Protein AF-A0A2T6IEB0-F1 (afdb_monomer)

Secondary structure (DSSP, 8-state):
-HHHHHHHHHHHHHEE---HHHHHHHHHHHT--HHHHHHHHHHHHT-TT-TT--TTS-----EETTSS-HHHHHHHHHHHHT-SSGGG----HHHHHHHHHHHT---TTTS--SS---------------------------GGG-------------S---PPEEEEEETT-EEHHHHHHHHHHHHHHT-EEEEEESSEE-HHHHHHHHHH------

Foldseek 3Di:
DLVLLVVLLVCLLFKPLDDPVVNVVSCVVSVDDPLSVVLVVLVVLVCPSPPPDPVVPDDSDTDTPCRVVPPVVVVLVVQLVPDPDVVPSDADVLLVQLLCVLVVNHDCVVPPDPDDPPPDDDPDDDDDDDDDDDDDPDPDPDPPPLPDPPDPDDDDDDPDDPAAEAEAEDEPEDEPSSVVSQVVSCVVVVHHYHYYYPYYDDSVVVSVCSSPDPDDDD

pLDDT: mean 76.36, std 21.22, range [31.48, 96.88]

InterPro domains:
  IPR001619 Sec1-like protein [PF00995] (2-207)
  IPR001619 Sec1-like protein [PTHR11679] (2-208)
  IPR027482 Sec1-like, domain 2 [G3DSA:3.40.50.1910] (91-214)
  IPR036045 Sec1-like superfamily [SSF56815] (2-212)

Structure (mmCIF, N/CA/C/O backbone):
data_AF-A0A2T6IEB0-F1
#
_entry.id   AF-A0A2T6IEB0-F1
#
loop_
_atom_site.group_PDB
_atom_site.id
_atom_site.type_symbol
_atom_site.label_atom_id
_atom_site.label_alt_id
_atom_site.label_comp_id
_atom_site.label_asym_id
_atom_site.label_entity_id
_atom_site.label_seq_id
_atom_site.pdbx_PDB_ins_code
_atom_site.Cartn_x
_atom_site.Cartn_y
_atom_site.Cartn_z
_atom_site.occupancy
_atom_site.B_iso_or_equiv
_atom_site.auth_seq_id
_atom_site.auth_comp_id
_atom_site.auth_asym_id
_atom_site.auth_atom_id
_atom_site.pdbx_PDB_model_num
ATOM 1 N N . VAL A 1 1 ? -16.473 -7.534 12.211 1.00 69.62 1 VAL A N 1
ATOM 2 C CA . VAL A 1 1 ? -15.560 -6.810 13.134 1.00 69.62 1 VAL A CA 1
ATOM 3 C C . VAL A 1 1 ? -14.274 -6.419 12.420 1.00 69.62 1 VAL A C 1
ATOM 5 O O . VAL A 1 1 ? -13.942 -5.241 12.413 1.00 69.62 1 VAL A O 1
ATOM 8 N N . ASP A 1 2 ? -13.613 -7.355 11.737 1.00 85.88 2 ASP A N 1
ATOM 9 C CA . ASP A 1 2 ? -12.320 -7.092 11.087 1.00 85.88 2 ASP A CA 1
ATOM 10 C C . ASP A 1 2 ? -12.364 -6.032 9.969 1.00 85.88 2 ASP A C 1
ATOM 12 O O . ASP A 1 2 ? -11.418 -5.261 9.833 1.00 85.88 2 ASP A O 1
ATOM 16 N N . ASP A 1 3 ? -13.468 -5.891 9.227 1.00 90.94 3 ASP A N 1
ATOM 17 C CA . ASP A 1 3 ? -13.587 -4.818 8.223 1.00 90.94 3 ASP A CA 1
ATOM 18 C C . ASP A 1 3 ? -13.686 -3.422 8.851 1.00 90.94 3 ASP A C 1
ATOM 20 O O . ASP A 1 3 ? -13.069 -2.477 8.358 1.00 90.94 3 ASP A O 1
ATOM 24 N N . LYS A 1 4 ? -14.391 -3.297 9.986 1.00 92.81 4 LYS A N 1
ATOM 25 C CA . LYS A 1 4 ? -14.453 -2.045 10.758 1.00 92.81 4 LYS A CA 1
ATOM 26 C C . LYS A 1 4 ? -13.068 -1.666 11.285 1.00 92.81 4 LYS A C 1
ATOM 28 O O . LYS A 1 4 ? -12.663 -0.512 11.177 1.00 92.81 4 LYS A O 1
ATOM 33 N N . LEU A 1 5 ? -12.323 -2.653 11.793 1.00 92.31 5 LEU A N 1
ATOM 34 C CA . LEU A 1 5 ? -10.937 -2.483 12.229 1.00 92.31 5 LEU A CA 1
ATOM 35 C C . LEU A 1 5 ? -10.052 -1.987 11.078 1.00 92.31 5 LEU A C 1
ATOM 37 O O . LEU A 1 5 ? -9.334 -1.004 11.231 1.00 92.31 5 LEU A O 1
ATOM 41 N N . ARG A 1 6 ? -10.135 -2.616 9.901 1.00 93.38 6 ARG A N 1
ATOM 42 C CA . ARG A 1 6 ? -9.372 -2.200 8.713 1.00 93.38 6 ARG A CA 1
ATOM 43 C C . ARG A 1 6 ? -9.700 -0.774 8.279 1.00 93.38 6 ARG A C 1
ATOM 45 O O . ARG A 1 6 ? -8.788 -0.031 7.922 1.00 93.38 6 ARG A O 1
ATOM 52 N N . LEU A 1 7 ? -10.975 -0.391 8.323 1.00 93.44 7 LEU A N 1
ATOM 53 C CA . LEU A 1 7 ? -11.407 0.962 7.983 1.00 93.44 7 LEU A CA 1
ATOM 54 C C . LEU A 1 7 ? -10.842 1.998 8.965 1.00 93.44 7 LEU A C 1
ATOM 56 O O . LEU A 1 7 ? -10.333 3.030 8.532 1.00 93.44 7 LEU A O 1
ATOM 60 N N . LEU A 1 8 ? -10.863 1.699 10.267 1.00 92.62 8 LEU A N 1
ATOM 61 C CA . LEU A 1 8 ? -10.261 2.553 11.293 1.00 92.62 8 LEU A CA 1
ATOM 62 C C . LEU A 1 8 ? -8.744 2.674 11.132 1.00 92.62 8 LEU A C 1
ATOM 64 O O . LEU A 1 8 ? -8.219 3.783 11.179 1.00 92.62 8 LEU A O 1
ATOM 68 N N . LEU A 1 9 ? -8.041 1.568 10.877 1.00 91.62 9 LEU A N 1
ATOM 69 C CA . LEU A 1 9 ? -6.598 1.592 10.615 1.00 91.62 9 LEU A CA 1
ATOM 70 C C . LEU A 1 9 ? -6.266 2.465 9.400 1.00 91.62 9 LEU A C 1
ATOM 72 O O . LEU A 1 9 ? -5.335 3.271 9.450 1.00 91.62 9 LEU A O 1
ATOM 76 N N . LEU A 1 10 ? -7.052 2.359 8.326 1.00 91.81 10 LEU A N 1
ATOM 77 C CA . LEU A 1 10 ? -6.890 3.202 7.146 1.00 91.81 10 LEU A CA 1
ATOM 78 C C . LEU A 1 10 ? -7.126 4.681 7.477 1.00 91.81 10 LEU A C 1
ATOM 80 O O . LEU A 1 10 ? -6.333 5.527 7.069 1.00 91.81 10 LEU A O 1
ATOM 84 N N . TYR A 1 11 ? -8.161 4.992 8.258 1.00 91.38 11 TYR A N 1
ATOM 85 C CA . TYR A 1 11 ? -8.444 6.353 8.707 1.00 91.38 11 TYR A CA 1
ATOM 86 C C . TYR A 1 11 ? -7.295 6.932 9.546 1.00 91.38 11 TYR A C 1
ATOM 88 O O . TYR A 1 11 ? -6.775 7.996 9.213 1.00 91.38 11 TYR A O 1
ATOM 96 N N . PHE A 1 12 ? -6.830 6.209 10.568 1.00 88.50 12 PHE A N 1
ATOM 97 C CA . PHE A 1 12 ? -5.729 6.647 11.432 1.00 88.50 12 PHE A CA 1
ATOM 98 C C . PHE A 1 12 ? -4.388 6.770 10.702 1.00 88.50 12 PHE A C 1
ATOM 100 O O . PHE A 1 12 ? -3.560 7.590 11.081 1.00 88.50 12 PHE A O 1
ATOM 107 N N . THR A 1 13 ? -4.178 6.000 9.632 1.00 87.69 13 THR A N 1
ATOM 108 C CA . THR A 1 13 ? -2.963 6.108 8.810 1.00 87.69 13 THR A CA 1
ATOM 109 C C . THR A 1 13 ? -2.973 7.353 7.918 1.00 87.69 13 THR A C 1
ATOM 111 O O . THR A 1 13 ? -1.917 7.897 7.596 1.00 87.69 13 THR A O 1
ATOM 114 N N . GLN A 1 14 ? -4.152 7.802 7.475 1.00 85.81 14 GLN A N 1
ATOM 115 C CA . GLN A 1 14 ? -4.267 8.922 6.534 1.00 85.81 14 GLN A CA 1
ATOM 116 C C . GLN A 1 14 ? -4.596 10.259 7.196 1.00 85.81 14 GLN A C 1
ATOM 118 O O . GLN A 1 14 ? -4.310 11.298 6.601 1.00 85.81 14 GLN A O 1
ATOM 123 N N . MET A 1 15 ? -5.183 10.259 8.391 1.00 85.75 15 MET A N 1
ATOM 124 C CA . MET A 1 15 ? -5.588 11.473 9.095 1.00 85.75 15 MET A CA 1
ATOM 125 C C . MET A 1 15 ? -4.635 11.783 10.247 1.00 85.75 15 MET A C 1
ATOM 127 O O . MET A 1 15 ? -4.436 10.977 11.152 1.00 85.75 15 MET A O 1
ATOM 131 N N . THR A 1 16 ? -4.076 12.988 10.229 1.00 81.06 16 THR A N 1
ATOM 132 C CA . THR A 1 16 ? -3.183 13.526 11.262 1.00 81.06 16 THR A CA 1
ATOM 133 C C . THR A 1 16 ? -3.926 14.528 12.147 1.00 81.06 16 THR A C 1
ATOM 135 O O . THR A 1 16 ? -4.903 15.136 11.708 1.00 81.06 16 THR A O 1
ATOM 138 N N . GLY A 1 17 ? -3.461 14.722 13.386 1.00 75.88 17 GLY A N 1
ATOM 139 C CA . GLY A 1 17 ? -4.042 15.711 14.308 1.00 75.88 17 GLY A CA 1
ATOM 140 C C . GLY A 1 17 ? -5.305 15.249 15.046 1.00 75.88 17 GLY A C 1
ATOM 141 O O . GLY A 1 17 ? -6.018 16.072 15.608 1.00 75.88 17 GLY A O 1
ATOM 142 N N . LEU A 1 18 ? -5.596 13.943 15.057 1.00 81.56 18 LEU A N 1
ATOM 143 C CA . LEU A 1 18 ? -6.683 13.368 15.858 1.00 81.56 18 LEU A CA 1
ATOM 144 C C . LEU A 1 18 ? -6.338 13.397 17.345 1.00 81.56 18 LEU A C 1
ATOM 146 O O . LEU A 1 18 ? -5.349 12.771 17.751 1.00 81.56 18 LEU A O 1
ATOM 150 N N . SER A 1 19 ? -7.192 14.056 18.129 1.00 84.06 19 SER A N 1
ATOM 151 C CA . SER A 1 19 ? -7.122 14.065 19.588 1.00 84.06 19 SER A CA 1
ATOM 152 C C . SER A 1 19 ? -7.304 12.645 20.154 1.00 84.06 19 SER A C 1
ATOM 154 O O . SER A 1 19 ? -7.980 11.814 19.536 1.00 84.06 19 SER A O 1
ATOM 156 N N . PRO A 1 20 ? -6.711 12.323 21.317 1.00 83.75 20 PRO A N 1
ATOM 157 C CA . PRO A 1 20 ? -6.879 11.006 21.930 1.00 83.75 20 PRO A CA 1
ATOM 158 C C . PRO A 1 20 ? -8.340 10.720 22.303 1.00 83.75 20 PRO A C 1
ATOM 160 O O . PRO A 1 20 ? -8.791 9.591 22.144 1.00 83.75 20 PRO A O 1
ATOM 163 N N . SER A 1 21 ? -9.107 11.735 22.713 1.00 87.38 21 SER A N 1
ATOM 164 C CA . SER A 1 21 ? -10.526 11.584 23.053 1.00 87.38 21 SER A CA 1
ATOM 165 C C . SER A 1 21 ? -11.383 11.235 21.835 1.00 87.38 21 SER A C 1
ATOM 167 O O . SER A 1 21 ? -12.259 10.378 21.931 1.00 87.38 21 SER A O 1
ATOM 169 N N . ASP A 1 22 ? -11.117 11.838 20.675 1.00 87.38 22 ASP A N 1
ATOM 170 C CA . ASP A 1 22 ? -11.855 11.515 19.450 1.00 87.38 22 ASP A CA 1
ATOM 171 C C . ASP A 1 22 ? -11.490 10.128 18.910 1.00 87.38 22 ASP A C 1
ATOM 173 O O . ASP A 1 22 ? -12.350 9.442 18.359 1.00 87.38 22 ASP A O 1
ATOM 177 N N . ARG A 1 23 ? -10.248 9.666 19.120 1.00 88.12 23 ARG A N 1
ATOM 178 C CA . ARG A 1 23 ? -9.866 8.275 18.816 1.00 88.12 23 ARG A CA 1
ATOM 179 C 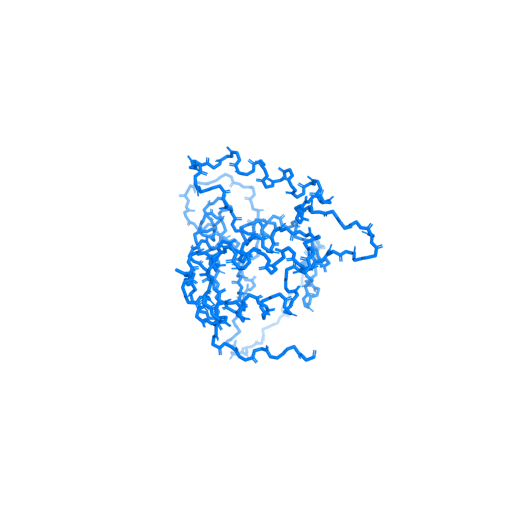C . ARG A 1 23 ? -10.687 7.293 19.646 1.00 88.12 23 ARG A C 1
ATOM 181 O O . ARG A 1 23 ? -11.207 6.338 19.077 1.00 88.12 23 ARG A O 1
ATOM 188 N N . THR A 1 24 ? -10.846 7.544 20.946 1.00 88.62 24 THR A N 1
ATOM 189 C CA . THR A 1 24 ? -11.666 6.700 21.828 1.00 88.62 24 THR A CA 1
ATOM 190 C C . THR A 1 24 ? -13.124 6.677 21.384 1.00 88.62 24 THR A C 1
ATOM 192 O O . THR A 1 24 ? -13.665 5.599 21.164 1.00 88.62 24 THR A O 1
ATOM 195 N N . LYS A 1 25 ? -13.724 7.842 21.101 1.00 91.56 25 LYS A N 1
ATOM 196 C CA . LYS A 1 25 ? -15.104 7.920 20.586 1.00 91.56 25 LYS A CA 1
ATOM 197 C C . LYS A 1 25 ? -15.297 7.147 19.278 1.00 91.56 25 LYS A C 1
ATOM 199 O O . LYS A 1 25 ? -16.332 6.520 19.083 1.00 91.56 25 LYS A O 1
ATOM 204 N N . LEU A 1 26 ? -14.320 7.191 18.367 1.00 91.31 26 LEU A N 1
ATOM 205 C CA . LEU A 1 26 ? -14.373 6.440 17.106 1.00 91.31 26 LEU A CA 1
ATOM 206 C C . LEU A 1 26 ? -14.292 4.923 17.327 1.00 91.31 26 LEU A C 1
ATOM 208 O O . LEU A 1 26 ? -14.968 4.175 16.621 1.00 91.31 26 LEU A O 1
ATOM 212 N N . MET A 1 27 ? -13.486 4.471 18.292 1.00 89.94 27 MET A N 1
ATOM 213 C CA . MET A 1 27 ? -13.404 3.055 18.669 1.00 89.94 27 MET A CA 1
ATOM 214 C C . MET A 1 27 ? -14.717 2.578 19.308 1.00 89.94 27 MET A C 1
ATOM 216 O O . MET A 1 27 ? -15.280 1.579 18.853 1.00 89.94 27 MET A O 1
ATOM 220 N N . GLU A 1 28 ? -15.269 3.358 20.242 1.00 90.25 28 GLU A N 1
ATOM 221 C CA . GLU A 1 28 ? -16.565 3.095 20.883 1.00 90.25 28 GLU A CA 1
ATOM 222 C C . GLU A 1 28 ? -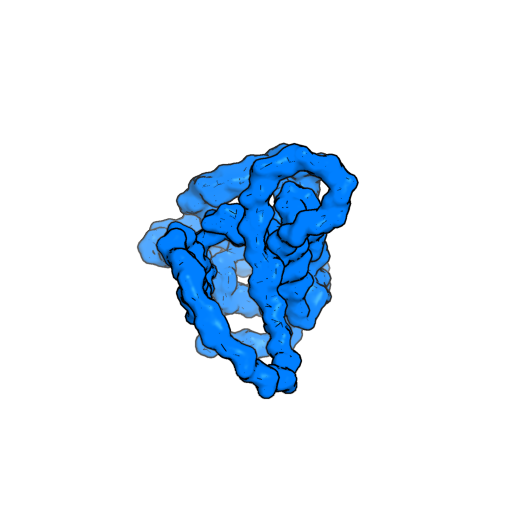17.707 3.043 19.855 1.00 90.25 28 GLU A C 1
ATOM 224 O O . GLU A 1 28 ? -18.490 2.092 19.828 1.00 90.25 28 GLU A O 1
ATOM 229 N N . ALA A 1 29 ? -17.768 4.018 18.939 1.00 92.25 29 ALA A N 1
ATOM 230 C CA . ALA A 1 29 ? -18.779 4.072 17.882 1.00 92.25 29 ALA A CA 1
ATOM 231 C C . ALA A 1 29 ? -18.684 2.887 16.907 1.00 92.25 29 ALA A C 1
ATOM 233 O O . ALA A 1 29 ? -19.697 2.421 16.379 1.00 92.25 29 ALA A O 1
ATOM 234 N N . ALA A 1 30 ? -17.476 2.374 16.661 1.00 91.88 30 ALA A N 1
A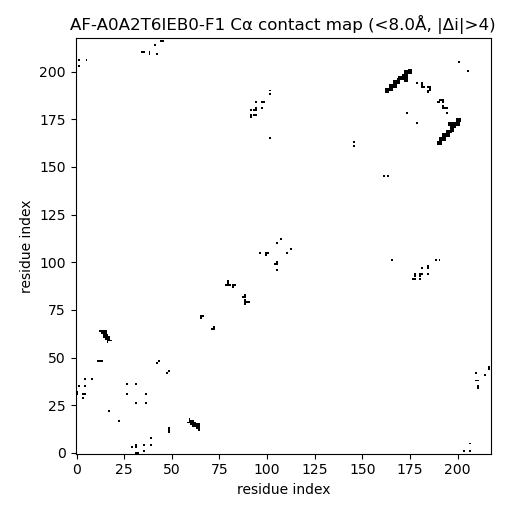TOM 235 C CA . ALA A 1 30 ? -17.275 1.210 15.809 1.00 91.88 30 ALA A CA 1
ATOM 236 C C . ALA A 1 30 ? -17.717 -0.106 16.473 1.00 91.88 30 ALA A C 1
ATOM 238 O O . ALA A 1 30 ? -17.944 -1.086 15.748 1.00 91.88 30 ALA A O 1
ATOM 239 N N . GLN A 1 31 ? -17.893 -0.130 17.802 1.00 91.06 31 GLN A N 1
ATOM 240 C CA . GLN A 1 31 ? -18.223 -1.324 18.589 1.00 91.06 31 GLN A CA 1
ATOM 241 C C . GLN A 1 31 ? -17.237 -2.464 18.297 1.00 91.06 31 GLN A C 1
ATOM 243 O O . GLN A 1 31 ? -17.610 -3.541 17.814 1.00 91.06 31 GLN A O 1
ATOM 248 N N . LEU A 1 32 ? -15.946 -2.183 18.475 1.00 87.69 32 LEU A N 1
ATOM 249 C CA . LEU A 1 32 ? -14.890 -3.173 18.295 1.00 87.69 32 LEU A CA 1
ATOM 250 C C . LEU A 1 32 ? -14.836 -4.147 19.482 1.00 87.69 32 LEU A C 1
ATOM 252 O O . LEU A 1 32 ? -15.305 -3.857 20.576 1.00 87.69 32 LEU A O 1
ATOM 256 N N . SER A 1 33 ? -14.260 -5.332 19.262 1.00 89.31 33 SER A N 1
ATOM 257 C CA . SER A 1 33 ? -13.898 -6.215 20.375 1.00 89.31 33 SER A CA 1
ATOM 258 C C . SER A 1 33 ? -12.691 -5.650 21.125 1.00 89.31 33 SER A C 1
ATOM 260 O O . SER A 1 33 ? -11.839 -5.019 20.497 1.00 89.31 33 SER A O 1
ATOM 262 N N . LEU A 1 34 ? -12.554 -5.979 22.414 1.00 87.81 34 LEU A N 1
ATOM 263 C CA . LEU A 1 34 ? -11.399 -5.591 23.242 1.00 87.81 34 LEU A CA 1
ATOM 264 C C . LEU A 1 34 ? -10.063 -5.903 22.546 1.00 87.81 34 LEU A C 1
ATOM 266 O O . LEU A 1 34 ? -9.226 -5.028 22.363 1.00 87.81 34 LEU A O 1
ATOM 270 N N . THR A 1 35 ? -9.927 -7.113 21.995 1.00 89.50 35 THR A N 1
ATOM 271 C CA . THR A 1 35 ? -8.735 -7.529 21.233 1.00 89.50 35 THR A CA 1
ATOM 272 C C . THR A 1 35 ? -8.443 -6.641 20.016 1.00 89.50 35 THR A C 1
ATOM 274 O O . THR A 1 35 ? -7.297 -6.474 19.603 1.00 89.50 35 THR A O 1
ATOM 277 N N . SER A 1 36 ? -9.485 -6.122 19.360 1.00 89.50 36 SER A N 1
ATOM 278 C CA . SER A 1 36 ? -9.343 -5.272 18.175 1.00 89.50 36 SER A CA 1
ATOM 279 C C . SER A 1 36 ? -8.982 -3.840 18.569 1.00 89.50 36 SER A C 1
ATOM 281 O O . SER A 1 36 ? -8.193 -3.216 17.866 1.00 89.50 36 SER A O 1
ATOM 283 N N . GLU A 1 37 ? -9.503 -3.338 19.689 1.00 88.94 37 GLU A N 1
ATOM 284 C CA . GLU A 1 37 ? -9.106 -2.045 20.260 1.00 88.94 37 GLU A CA 1
ATOM 285 C C . GLU A 1 37 ? -7.644 -2.056 20.711 1.00 88.94 37 GLU A C 1
ATOM 287 O O . GLU A 1 37 ? -6.885 -1.169 20.323 1.00 88.94 37 GLU A O 1
ATOM 292 N N . GLU A 1 38 ? -7.211 -3.102 21.419 1.00 88.88 38 GLU A N 1
ATOM 293 C CA . GLU A 1 38 ? -5.801 -3.316 21.777 1.00 88.88 38 GLU A CA 1
ATOM 294 C C . GLU A 1 38 ? -4.906 -3.318 20.530 1.00 88.88 38 GLU A C 1
ATOM 296 O O . GLU A 1 38 ? -3.850 -2.688 20.501 1.00 88.88 38 GLU A O 1
ATOM 301 N N . THR A 1 39 ? -5.363 -3.963 19.451 1.00 89.69 39 THR A N 1
ATOM 302 C CA . THR A 1 39 ? -4.641 -3.980 18.169 1.00 89.69 39 THR A CA 1
ATOM 303 C C . THR A 1 39 ? -4.504 -2.577 17.572 1.00 89.69 39 THR A C 1
ATOM 305 O O . THR A 1 39 ? -3.438 -2.234 17.058 1.00 89.69 39 THR A O 1
ATOM 308 N N . VAL A 1 40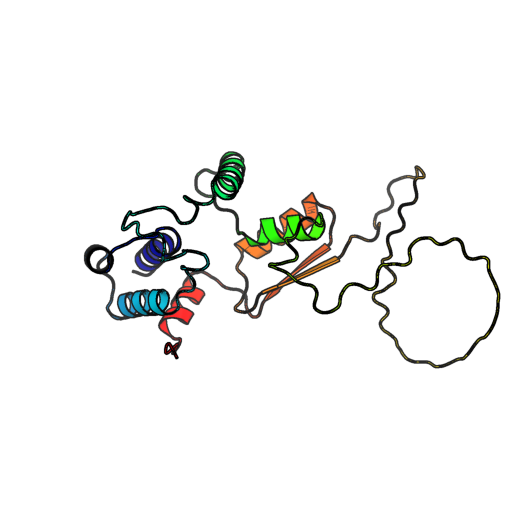 ? -5.554 -1.749 17.637 1.00 89.38 40 VAL A N 1
ATOM 309 C CA . VAL A 1 40 ? -5.510 -0.349 17.179 1.00 89.38 40 VAL A CA 1
ATOM 310 C C . VAL A 1 40 ? -4.540 0.463 18.029 1.00 89.38 40 VAL A C 1
ATOM 312 O O . VAL A 1 40 ? -3.686 1.153 17.477 1.00 89.38 40 VAL A O 1
ATOM 315 N N . GLN A 1 41 ? -4.645 0.379 19.356 1.00 87.88 41 GLN A N 1
ATOM 316 C CA . GLN A 1 41 ? -3.777 1.117 20.277 1.00 87.88 41 GLN A CA 1
ATOM 317 C C . GLN A 1 41 ? -2.307 0.759 20.056 1.00 87.88 41 GLN A C 1
ATOM 319 O O . GLN A 1 41 ? -1.460 1.645 19.941 1.00 87.88 41 GLN A O 1
ATOM 324 N N . LYS A 1 42 ? -2.021 -0.531 19.882 1.00 86.88 42 LYS A N 1
ATOM 325 C CA . LYS A 1 42 ? -0.690 -1.030 19.551 1.00 86.88 42 LYS A CA 1
ATOM 326 C C . LYS A 1 42 ? -0.202 -0.559 18.179 1.00 86.88 42 LYS A C 1
ATOM 328 O O . LYS A 1 42 ? 0.947 -0.166 18.025 1.00 86.88 42 LYS A O 1
ATOM 333 N N . PHE A 1 43 ? -1.059 -0.556 17.161 1.00 87.69 43 PHE A N 1
ATOM 334 C CA . PHE A 1 43 ? -0.696 0.008 15.858 1.00 87.69 43 PHE A CA 1
ATOM 335 C C . PHE A 1 43 ? -0.337 1.500 15.963 1.00 87.69 43 PHE A C 1
ATOM 337 O O . PHE A 1 43 ? 0.615 1.963 15.333 1.00 87.69 43 PHE A O 1
ATOM 344 N N . LEU A 1 44 ? -1.069 2.252 16.788 1.00 85.56 44 LEU A N 1
ATOM 345 C CA . LEU A 1 44 ? -0.785 3.661 17.043 1.00 85.56 44 LEU A CA 1
ATOM 346 C C . LEU A 1 44 ? 0.524 3.858 17.827 1.00 85.56 44 LEU A C 1
ATOM 348 O O . LEU A 1 44 ? 1.250 4.808 17.534 1.00 85.56 44 LEU A O 1
ATOM 352 N N . SER A 1 45 ? 0.861 2.972 18.770 1.00 84.44 45 SER A N 1
ATOM 353 C CA . SER A 1 45 ? 2.104 3.067 19.550 1.00 84.44 45 SER A CA 1
ATOM 354 C C . SER A 1 45 ? 3.359 2.807 18.719 1.00 84.44 45 SER A C 1
ATOM 356 O O . SER A 1 45 ? 4.406 3.362 19.025 1.00 84.44 45 SER A O 1
ATOM 358 N N . LEU A 1 46 ? 3.259 2.021 17.641 1.00 82.81 46 LEU A N 1
ATOM 359 C CA . LEU A 1 46 ? 4.375 1.785 16.718 1.00 82.81 46 LEU A CA 1
ATOM 360 C C . LEU A 1 46 ? 4.786 3.037 15.929 1.00 82.81 46 LEU A C 1
ATOM 362 O O . LEU A 1 46 ? 5.831 3.022 15.290 1.00 82.81 46 LEU A O 1
ATOM 366 N N . GLN A 1 47 ? 3.950 4.083 15.901 1.00 79.19 47 GLN A N 1
ATOM 367 C CA . GLN A 1 47 ? 4.201 5.356 15.205 1.00 79.19 47 GLN A CA 1
ATOM 368 C C . GLN A 1 47 ? 4.579 5.248 13.713 1.00 79.19 47 GLN A C 1
ATOM 370 O O . GLN A 1 47 ? 4.874 6.257 13.081 1.00 79.19 47 GLN A O 1
ATOM 375 N N . LEU A 1 48 ? 4.432 4.071 13.091 1.00 73.19 48 LEU A N 1
ATOM 376 C CA . LEU A 1 48 ? 4.684 3.833 11.659 1.00 73.19 48 LEU A CA 1
ATOM 377 C C . LEU A 1 48 ? 3.840 4.729 10.734 1.00 73.19 48 LEU A C 1
ATOM 379 O O . LEU A 1 48 ? 4.145 4.897 9.558 1.00 73.19 48 LEU A O 1
ATOM 383 N N . HIS A 1 49 ? 2.758 5.308 11.256 1.00 70.56 49 HIS A N 1
ATOM 384 C CA . HIS A 1 49 ? 1.887 6.235 10.540 1.00 70.56 49 HIS A CA 1
ATOM 385 C C . HIS A 1 49 ? 2.366 7.703 10.583 1.00 70.56 49 HIS A C 1
ATOM 387 O O . HIS A 1 49 ? 1.794 8.529 9.871 1.00 70.56 49 HIS A O 1
ATOM 393 N N . GLN A 1 50 ? 3.380 8.041 11.395 1.00 65.44 50 GLN A N 1
ATOM 394 C CA . GLN A 1 50 ? 3.789 9.423 11.698 1.00 65.44 50 GLN A CA 1
ATOM 395 C C . GLN A 1 50 ? 5.056 9.901 10.979 1.00 65.44 50 GLN A C 1
ATOM 397 O O . GLN A 1 50 ? 5.430 11.058 11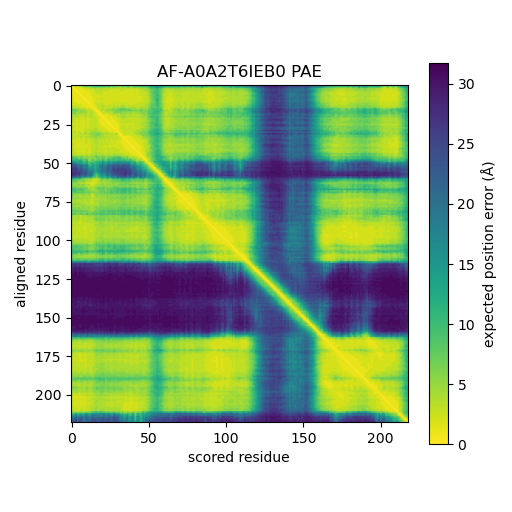.163 1.00 65.44 50 GLN A O 1
ATOM 402 N N . GLU A 1 51 ? 5.698 9.079 10.140 1.00 54.22 51 GLU A N 1
ATOM 403 C CA . GLU A 1 51 ? 6.878 9.522 9.383 1.00 54.22 51 GLU A CA 1
ATOM 404 C C . GLU A 1 51 ? 6.579 10.825 8.613 1.00 54.22 51 GLU A C 1
ATOM 406 O O . GLU A 1 51 ? 5.776 10.842 7.668 1.00 54.22 51 GLU A O 1
ATOM 411 N N . ASN A 1 52 ? 7.278 11.899 9.005 1.00 50.44 52 ASN A N 1
ATOM 412 C CA . ASN A 1 52 ? 7.254 13.267 8.462 1.00 50.44 52 ASN A CA 1
ATOM 413 C C . ASN A 1 52 ? 6.165 14.229 8.974 1.00 50.44 52 ASN A C 1
ATOM 415 O O . ASN A 1 52 ? 5.857 15.217 8.300 1.00 50.44 52 ASN A O 1
ATOM 419 N N . VAL A 1 53 ? 5.577 14.000 10.150 1.00 49.72 53 VAL A N 1
ATOM 420 C CA . VAL A 1 53 ? 4.866 15.084 10.844 1.00 49.72 53 VAL A CA 1
ATOM 421 C C . VAL A 1 53 ? 5.853 15.775 11.773 1.00 49.72 53 VAL A C 1
ATOM 423 O O . VAL A 1 53 ? 6.094 15.291 12.871 1.00 49.72 53 VAL A O 1
ATOM 426 N N . ASP A 1 54 ? 6.400 16.918 11.352 1.00 44.16 54 ASP A N 1
ATOM 427 C CA . ASP A 1 54 ? 7.016 17.860 12.289 1.00 44.16 54 ASP A CA 1
ATOM 428 C C . ASP A 1 54 ? 5.942 18.252 13.308 1.00 44.16 54 ASP A C 1
ATOM 430 O O . ASP A 1 54 ? 5.036 19.052 13.022 1.00 44.16 54 ASP A O 1
ATOM 434 N N . THR A 1 55 ? 6.002 17.617 14.475 1.00 48.78 55 THR A N 1
ATOM 435 C CA . THR A 1 55 ? 5.106 17.836 15.615 1.00 48.78 55 THR A CA 1
ATOM 436 C C . THR A 1 55 ? 5.274 19.246 16.191 1.00 48.78 55 THR A C 1
ATOM 438 O O . THR A 1 55 ? 4.425 19.707 16.948 1.00 48.78 55 THR A O 1
ATOM 441 N N . GLU A 1 56 ? 6.332 19.961 15.792 1.00 42.41 56 GLU A N 1
ATOM 442 C CA . GLU A 1 56 ? 6.652 21.320 16.240 1.00 42.41 56 GLU A CA 1
ATOM 443 C C . GLU A 1 56 ? 5.757 22.401 15.607 1.00 42.41 56 GLU A C 1
ATOM 445 O O . GLU A 1 56 ? 5.545 23.462 16.193 1.00 42.41 56 GLU A O 1
ATOM 450 N N . ALA A 1 57 ? 5.135 22.132 14.452 1.00 43.12 57 ALA A N 1
ATOM 451 C CA . ALA A 1 57 ? 4.177 23.055 13.842 1.00 43.12 57 ALA A CA 1
ATOM 452 C C . ALA A 1 57 ? 2.768 22.826 14.417 1.00 43.12 57 ALA A C 1
ATOM 454 O O . ALA A 1 57 ? 1.927 22.153 13.806 1.00 43.12 57 ALA A O 1
ATOM 455 N N . GLY A 1 58 ? 2.547 23.392 15.608 1.00 46.47 58 GLY A N 1
ATOM 456 C CA . GLY A 1 58 ? 1.344 23.342 16.446 1.00 46.47 58 GLY A CA 1
ATOM 457 C C . GLY A 1 58 ? 0.015 23.613 15.738 1.00 46.47 58 GLY A C 1
ATOM 458 O O . GLY A 1 58 ? -0.603 24.661 15.899 1.00 46.47 58 GLY A O 1
ATOM 459 N N . THR A 1 59 ? -0.491 22.630 15.002 1.00 46.66 59 THR A N 1
ATOM 460 C CA . THR A 1 59 ? -1.848 22.656 14.463 1.00 46.66 59 THR A CA 1
ATOM 461 C C . THR A 1 59 ? -2.586 21.420 14.945 1.00 46.66 59 THR A C 1
ATOM 463 O O . THR A 1 59 ? -2.498 20.345 14.362 1.00 46.66 59 THR A O 1
ATOM 466 N N . SER A 1 60 ? -3.361 21.602 16.018 1.00 57.62 60 SER A N 1
ATOM 467 C CA . SER A 1 60 ? -4.421 20.694 16.489 1.00 57.62 60 SER A CA 1
ATOM 468 C C . SER A 1 60 ? -5.590 20.644 15.486 1.00 57.62 60 SER A C 1
ATOM 470 O O . SER A 1 60 ? -6.759 20.804 15.832 1.00 57.62 60 SER A O 1
ATOM 472 N N . ARG A 1 61 ? -5.280 20.554 14.189 1.00 70.44 61 ARG A N 1
ATOM 473 C CA . ARG A 1 61 ? -6.262 20.558 13.113 1.00 70.44 61 ARG A CA 1
ATOM 474 C C . ARG A 1 61 ? -6.226 19.209 12.427 1.00 70.44 61 ARG A C 1
ATOM 476 O O . ARG A 1 61 ? -5.191 18.788 11.918 1.00 70.44 61 ARG A O 1
ATOM 483 N N . LEU A 1 62 ? -7.393 18.580 12.385 1.00 78.25 62 LEU A N 1
ATOM 484 C CA . LEU A 1 62 ? -7.628 17.383 11.600 1.00 78.25 62 LEU A CA 1
ATOM 485 C C . LEU A 1 62 ? -7.289 17.671 10.131 1.00 78.25 62 LEU A C 1
ATOM 487 O O . LEU A 1 62 ? -7.917 18.524 9.499 1.00 78.25 62 LEU A O 1
ATOM 491 N N . ALA A 1 63 ? -6.285 16.974 9.612 1.00 80.81 63 ALA A N 1
ATOM 492 C CA . ALA A 1 63 ? -5.766 17.170 8.264 1.00 80.81 63 ALA A CA 1
ATOM 493 C C . ALA A 1 63 ? -5.366 15.829 7.650 1.00 80.81 63 ALA A C 1
ATOM 495 O O . ALA A 1 63 ? -4.997 14.890 8.358 1.00 80.81 63 ALA A O 1
ATOM 496 N N . HIS A 1 64 ? -5.421 15.735 6.325 1.00 84.19 64 HIS A N 1
ATOM 497 C CA . HIS A 1 64 ? -4.922 14.551 5.629 1.00 84.19 64 HIS A CA 1
ATOM 498 C C . HIS A 1 64 ? -3.384 14.557 5.619 1.00 84.19 64 HIS A C 1
ATOM 500 O O . HIS A 1 64 ? -2.768 15.604 5.442 1.00 84.19 64 HIS A O 1
ATOM 506 N N . ARG A 1 65 ? -2.728 13.397 5.704 1.00 79.69 65 ARG A N 1
ATOM 507 C CA . ARG A 1 65 ? -1.256 13.282 5.746 1.00 79.69 65 ARG A CA 1
ATOM 508 C C . ARG A 1 65 ? -0.556 13.973 4.568 1.00 79.69 65 ARG A C 1
ATOM 510 O O . ARG A 1 65 ? 0.495 14.580 4.719 1.00 79.69 65 ARG A O 1
ATOM 517 N N . LEU A 1 66 ? -1.168 13.925 3.384 1.00 79.62 66 LEU A N 1
ATOM 518 C CA . LEU A 1 66 ? -0.681 14.607 2.171 1.00 79.62 66 LEU A CA 1
ATOM 519 C C . LEU A 1 66 ? -1.162 16.067 2.032 1.00 79.62 66 LEU A C 1
ATOM 521 O O . LEU A 1 66 ? -1.132 16.627 0.941 1.00 79.62 66 LEU A O 1
ATOM 525 N N . GLU A 1 67 ? -1.698 16.685 3.082 1.00 79.31 67 GLU A N 1
ATOM 526 C CA . GLU A 1 67 ? -2.184 18.069 3.028 1.00 79.31 67 GLU A CA 1
ATOM 527 C C . GLU A 1 67 ? -1.039 19.074 2.872 1.00 79.31 67 GLU A C 1
ATOM 529 O O . GLU A 1 67 ? -1.150 20.003 2.066 1.00 79.31 67 GLU A O 1
ATOM 534 N N . ARG A 1 68 ? 0.070 18.839 3.587 1.00 75.38 68 ARG A N 1
ATOM 535 C CA . ARG A 1 68 ? 1.289 19.659 3.530 1.00 75.38 68 ARG A CA 1
ATOM 536 C C . ARG A 1 68 ? 2.025 19.481 2.193 1.00 75.38 68 ARG A C 1
ATOM 538 O O . ARG A 1 68 ? 2.448 20.463 1.590 1.00 75.38 68 ARG A O 1
ATOM 545 N N . ASP A 1 69 ? 2.076 18.254 1.673 1.00 81.69 69 ASP A N 1
ATOM 546 C CA . ASP A 1 69 ? 2.720 17.935 0.393 1.00 81.69 69 ASP A CA 1
ATOM 547 C C . ASP A 1 69 ? 1.747 18.068 -0.794 1.00 81.69 69 ASP A C 1
ATOM 549 O O . ASP A 1 69 ? 1.097 17.116 -1.254 1.00 81.69 69 ASP A O 1
ATOM 553 N N . LYS A 1 70 ? 1.626 19.305 -1.290 1.00 84.75 70 LYS A N 1
ATOM 554 C CA . LYS A 1 70 ? 0.718 19.646 -2.395 1.00 84.75 70 LYS A CA 1
ATOM 555 C C . LYS A 1 70 ? 1.046 18.880 -3.677 1.00 84.75 70 LYS A C 1
ATOM 557 O O . LYS A 1 70 ? 0.112 18.556 -4.416 1.00 84.75 70 LYS A O 1
ATOM 562 N N . ASP A 1 71 ? 2.313 18.580 -3.937 1.00 86.31 71 ASP A N 1
ATOM 563 C CA . ASP A 1 71 ? 2.744 17.969 -5.192 1.00 86.31 71 ASP A CA 1
ATOM 564 C C . ASP A 1 71 ? 2.515 16.460 -5.190 1.00 86.31 71 ASP A C 1
ATOM 566 O O . ASP A 1 71 ? 1.912 15.947 -6.140 1.00 86.31 71 ASP A O 1
ATOM 570 N N . ARG A 1 72 ? 2.812 15.759 -4.086 1.00 84.88 72 ARG A N 1
ATOM 571 C CA . ARG A 1 72 ? 2.386 14.358 -3.908 1.00 84.88 72 ARG A CA 1
ATOM 572 C C . ARG A 1 72 ? 0.872 14.229 -3.988 1.00 84.88 72 ARG A C 1
ATOM 574 O O . ARG A 1 72 ? 0.363 13.324 -4.650 1.00 84.88 72 ARG A O 1
ATOM 581 N N . ARG A 1 73 ? 0.120 15.156 -3.386 1.00 86.75 73 ARG A N 1
ATOM 582 C CA . ARG A 1 73 ? -1.348 15.149 -3.470 1.00 86.75 73 ARG A CA 1
ATOM 583 C C . ARG A 1 73 ? -1.849 15.318 -4.906 1.00 86.75 73 ARG A C 1
ATOM 585 O O . ARG A 1 73 ? -2.755 14.593 -5.315 1.00 86.75 73 ARG A O 1
ATOM 592 N N . LYS A 1 74 ? -1.286 16.252 -5.680 1.00 89.31 74 LYS A N 1
ATOM 593 C CA . LYS A 1 74 ? -1.629 16.429 -7.105 1.00 89.31 74 LYS A CA 1
ATOM 594 C C . LYS A 1 74 ? -1.269 15.188 -7.924 1.00 89.31 74 LYS A C 1
ATOM 596 O O . LYS A 1 74 ? -2.077 14.765 -8.750 1.00 89.31 74 LYS A O 1
ATOM 601 N N . PHE A 1 75 ? -0.106 14.592 -7.665 1.00 89.31 75 PHE A N 1
ATOM 602 C CA . PHE A 1 75 ? 0.369 13.381 -8.332 1.00 89.31 75 PHE A CA 1
ATOM 603 C C . PHE A 1 75 ? -0.622 12.218 -8.177 1.00 89.31 75 PHE A C 1
ATOM 605 O O . PHE A 1 75 ? -1.114 11.699 -9.182 1.00 89.31 75 PHE A O 1
ATOM 612 N N . PHE A 1 76 ? -1.008 11.875 -6.943 1.00 88.38 76 PHE A N 1
ATOM 613 C CA . PHE A 1 76 ? -1.960 10.783 -6.703 1.00 88.38 76 PHE A CA 1
ATOM 614 C C . PHE A 1 76 ? -3.383 11.117 -7.162 1.00 88.38 76 PHE A C 1
ATOM 616 O O . PHE A 1 76 ? -4.079 10.239 -7.663 1.00 88.38 76 PHE A O 1
ATOM 623 N N . LYS A 1 77 ? -3.817 12.385 -7.083 1.00 89.81 77 LYS A N 1
ATOM 624 C CA . LYS A 1 77 ? -5.118 12.802 -7.637 1.00 89.81 77 LYS A CA 1
ATOM 625 C C . LYS A 1 77 ? -5.192 12.616 -9.151 1.00 89.81 77 LYS A C 1
ATOM 627 O O . LYS A 1 77 ? -6.238 12.216 -9.651 1.00 89.81 77 LYS A O 1
ATOM 632 N N . ARG A 1 78 ? -4.113 12.906 -9.884 1.00 90.88 78 ARG A N 1
ATOM 633 C CA . ARG A 1 78 ? -4.060 12.689 -11.337 1.00 90.88 78 ARG A CA 1
ATOM 634 C C . ARG A 1 78 ? -4.144 11.202 -11.677 1.00 90.88 78 ARG A C 1
ATOM 636 O O . ARG A 1 78 ? -4.936 10.838 -12.533 1.00 90.88 78 ARG A O 1
ATOM 643 N N . ARG A 1 79 ? -3.403 10.348 -10.967 1.00 88.81 79 ARG A N 1
ATOM 644 C CA . ARG A 1 79 ? -3.482 8.886 -11.138 1.00 88.81 79 ARG A CA 1
ATOM 645 C C . ARG A 1 79 ? -4.866 8.327 -10.824 1.00 88.81 79 ARG A C 1
ATOM 647 O O . ARG A 1 79 ? -5.421 7.600 -11.636 1.00 88.81 79 ARG A O 1
ATOM 654 N N . ALA A 1 80 ? -5.473 8.760 -9.722 1.00 89.31 80 ALA A N 1
ATOM 655 C CA . ALA A 1 80 ? -6.820 8.339 -9.343 1.00 89.31 80 ALA A CA 1
ATOM 656 C C . ALA A 1 80 ? -7.895 8.732 -10.374 1.00 89.31 80 ALA A C 1
ATOM 658 O O . ALA A 1 80 ? -8.892 8.029 -10.501 1.00 89.31 80 ALA A O 1
ATOM 659 N N . LYS A 1 81 ? -7.710 9.837 -11.114 1.00 90.62 81 LYS A N 1
ATOM 660 C CA . LYS A 1 81 ? -8.611 10.237 -12.210 1.00 90.62 81 LYS A CA 1
ATOM 661 C C . LYS A 1 81 ? -8.505 9.335 -13.439 1.00 90.62 81 LYS A C 1
ATOM 663 O O . LYS A 1 81 ? -9.477 9.219 -14.170 1.00 90.62 81 LYS A O 1
ATOM 668 N N . ASN A 1 82 ? -7.348 8.715 -13.649 1.00 88.00 82 ASN A N 1
ATOM 669 C CA . ASN A 1 82 ? -7.098 7.832 -14.786 1.00 88.00 82 ASN A CA 1
ATOM 670 C C . ASN A 1 82 ? -7.499 6.375 -14.496 1.00 88.00 82 ASN A C 1
ATOM 672 O O . ASN A 1 82 ? -7.344 5.516 -15.360 1.00 88.00 82 ASN A O 1
ATOM 676 N N . ALA A 1 83 ? -7.976 6.074 -13.285 1.00 88.06 83 ALA A N 1
ATOM 677 C CA . ALA A 1 83 ? -8.394 4.731 -12.920 1.00 88.06 83 ALA A CA 1
ATOM 678 C C . ALA A 1 83 ? -9.658 4.325 -13.691 1.00 88.06 83 ALA A C 1
ATOM 680 O O . ALA A 1 83 ? -10.633 5.071 -13.735 1.00 88.06 83 ALA A O 1
ATOM 681 N N . ALA A 1 84 ? -9.656 3.109 -14.242 1.00 88.88 84 ALA A N 1
ATOM 682 C CA . ALA A 1 84 ? -10.788 2.573 -14.999 1.00 88.88 84 ALA A CA 1
ATOM 683 C C . ALA A 1 84 ? -12.044 2.347 -14.138 1.00 88.88 84 ALA A C 1
ATOM 685 O O . ALA A 1 84 ? -13.159 2.383 -14.649 1.00 88.88 84 ALA A O 1
ATOM 686 N N . TYR A 1 85 ? -11.865 2.119 -12.832 1.00 91.00 85 TYR A N 1
ATOM 687 C CA . TYR A 1 85 ? -12.949 1.788 -11.913 1.00 91.00 85 TYR A CA 1
ATOM 688 C C . TYR A 1 85 ? -12.984 2.730 -10.717 1.00 91.00 85 TYR A C 1
ATOM 690 O O . TYR A 1 85 ? -11.970 2.988 -10.064 1.00 91.00 85 TYR A O 1
ATOM 698 N N . GLU A 1 86 ? -14.192 3.163 -10.362 1.00 89.69 86 GLU A N 1
ATOM 699 C CA . GLU A 1 86 ? -14.413 4.101 -9.267 1.00 89.69 86 GLU A CA 1
ATOM 700 C C . GLU A 1 86 ? -13.967 3.543 -7.901 1.00 89.69 86 GLU A C 1
ATOM 702 O O . GLU A 1 86 ? -13.388 4.262 -7.085 1.00 89.69 86 GLU A O 1
ATOM 707 N N . LEU A 1 87 ? -14.186 2.254 -7.642 1.00 90.75 87 LEU A N 1
ATOM 708 C CA . LEU A 1 87 ? -13.802 1.611 -6.380 1.00 90.75 87 LEU A CA 1
ATOM 709 C C . LEU A 1 87 ? -12.348 1.107 -6.372 1.00 90.75 87 LEU A C 1
ATOM 711 O O . LEU A 1 87 ? -11.888 0.563 -5.372 1.00 90.75 87 LEU A O 1
ATOM 715 N N . SER A 1 88 ? -11.596 1.295 -7.461 1.00 91.38 88 SER A N 1
ATOM 716 C CA . SER A 1 88 ? -10.206 0.828 -7.597 1.00 91.38 88 SER A CA 1
ATOM 717 C C . SER A 1 88 ? -9.258 1.959 -7.993 1.00 91.38 88 SER A C 1
ATOM 719 O O . SER A 1 88 ? -8.385 1.798 -8.838 1.00 91.38 88 SER A O 1
ATOM 721 N N . ARG A 1 89 ? -9.433 3.120 -7.352 1.00 92.50 89 ARG A N 1
ATOM 722 C CA . ARG A 1 89 ? -8.598 4.317 -7.547 1.00 92.50 89 ARG A CA 1
ATOM 723 C C . ARG A 1 89 ? -7.255 4.269 -6.812 1.00 92.50 89 ARG A C 1
ATOM 725 O O . ARG A 1 89 ? -6.368 5.059 -7.122 1.00 92.50 89 ARG A O 1
ATOM 732 N N . PHE A 1 90 ? -7.128 3.409 -5.800 1.00 91.69 90 PHE A N 1
ATOM 733 C CA . PHE A 1 90 ? -5.909 3.300 -5.004 1.00 91.69 90 PHE A CA 1
ATOM 734 C C . PHE A 1 90 ? -4.823 2.536 -5.762 1.00 91.69 90 PHE A C 1
ATOM 736 O O . PHE A 1 90 ? -5.047 1.420 -6.232 1.00 91.69 90 PHE A O 1
ATOM 743 N N . GLU A 1 91 ? -3.633 3.124 -5.801 1.00 91.88 91 GLU A N 1
ATOM 744 C CA . GLU A 1 91 ? -2.439 2.533 -6.389 1.00 91.88 91 GLU A CA 1
ATOM 745 C C . GLU A 1 91 ? -1.352 2.401 -5.307 1.00 91.88 91 GLU A C 1
ATOM 747 O O . GLU A 1 91 ? -1.040 3.399 -4.645 1.00 91.88 91 GLU A O 1
ATOM 752 N N . PRO A 1 92 ? -0.779 1.200 -5.093 1.00 93.69 92 PRO A N 1
ATOM 753 C CA . PRO A 1 92 ? 0.307 0.999 -4.141 1.00 93.69 92 PRO A CA 1
ATOM 754 C C . PRO A 1 92 ? 1.515 1.892 -4.437 1.00 93.69 92 PRO A C 1
ATOM 756 O O . PRO A 1 92 ? 1.958 2.008 -5.579 1.00 93.69 92 PRO A O 1
ATOM 759 N N . PHE A 1 93 ? 2.111 2.463 -3.387 1.00 91.56 93 PHE A N 1
ATOM 760 C CA . PHE A 1 93 ? 3.292 3.325 -3.521 1.00 91.56 93 PHE A CA 1
ATOM 761 C C . PHE A 1 93 ? 4.477 2.613 -4.193 1.00 91.56 93 PHE A C 1
ATOM 763 O O . PHE A 1 93 ? 5.244 3.242 -4.921 1.00 91.56 93 PHE A O 1
ATOM 770 N N . VAL A 1 94 ? 4.575 1.293 -4.012 1.00 94.19 94 VAL A N 1
ATOM 771 C CA . VAL A 1 94 ? 5.569 0.429 -4.657 1.00 94.19 94 VAL A CA 1
ATOM 772 C C . VAL A 1 94 ? 5.587 0.594 -6.184 1.00 94.19 94 VAL A C 1
ATOM 774 O O . VAL A 1 94 ? 6.669 0.587 -6.763 1.00 94.19 94 VAL A O 1
ATOM 777 N N . LYS A 1 95 ? 4.442 0.844 -6.841 1.00 94.75 95 LYS A N 1
ATOM 778 C CA . LYS A 1 95 ? 4.407 1.119 -8.290 1.00 94.75 95 LYS A CA 1
ATOM 779 C C . LYS A 1 95 ? 5.199 2.379 -8.644 1.00 94.75 95 LYS A C 1
ATOM 781 O O . LYS A 1 95 ? 6.080 2.346 -9.496 1.00 94.75 95 LYS A O 1
ATOM 786 N N . THR A 1 96 ? 4.947 3.474 -7.923 1.00 93.62 96 THR A N 1
ATOM 787 C CA . THR A 1 96 ? 5.690 4.734 -8.096 1.00 93.62 96 THR A CA 1
ATOM 788 C C . THR A 1 96 ? 7.179 4.556 -7.796 1.00 93.62 96 THR A C 1
ATOM 790 O O . THR A 1 96 ? 8.012 5.172 -8.457 1.00 93.62 96 THR A O 1
ATOM 793 N N . LEU A 1 97 ? 7.523 3.713 -6.818 1.00 93.94 97 LEU A N 1
ATOM 794 C CA . LEU A 1 97 ? 8.911 3.401 -6.485 1.00 93.94 97 LEU A CA 1
ATOM 795 C C . LEU A 1 97 ? 9.626 2.687 -7.641 1.00 93.94 97 LEU A C 1
ATOM 797 O O . LEU A 1 97 ? 10.705 3.119 -8.042 1.00 93.94 97 LEU A O 1
ATOM 801 N N . MET A 1 98 ? 9.008 1.643 -8.201 1.00 94.81 98 MET A N 1
ATOM 802 C CA . MET A 1 98 ? 9.538 0.889 -9.344 1.00 94.81 98 MET A CA 1
ATOM 803 C C . MET A 1 98 ? 9.724 1.786 -10.575 1.00 94.81 98 MET A C 1
ATOM 805 O O . MET A 1 98 ? 10.784 1.763 -11.194 1.00 94.81 98 MET A O 1
ATOM 809 N N . GLU A 1 99 ? 8.727 2.615 -10.902 1.00 93.88 99 GLU A N 1
ATOM 810 C CA . GLU A 1 99 ? 8.798 3.556 -12.028 1.00 93.88 99 GLU A CA 1
ATOM 811 C C . GLU A 1 99 ? 9.961 4.538 -11.874 1.00 93.88 99 GLU A C 1
ATOM 813 O O . GLU A 1 99 ? 10.768 4.696 -12.789 1.00 93.88 99 GLU A O 1
ATOM 818 N N . ARG A 1 100 ? 10.083 5.171 -10.701 1.00 92.88 100 ARG A N 1
ATOM 819 C CA . ARG A 1 100 ? 11.162 6.132 -10.433 1.00 92.88 100 ARG A CA 1
ATOM 820 C C . ARG A 1 100 ? 12.533 5.473 -10.453 1.00 92.88 100 ARG A C 1
ATOM 822 O O . ARG A 1 100 ? 13.465 6.053 -11.000 1.00 92.88 100 ARG A O 1
ATOM 829 N N . ALA A 1 101 ? 12.655 4.264 -9.906 1.00 92.19 101 ALA A N 1
ATOM 830 C CA . ALA A 1 101 ? 13.904 3.511 -9.927 1.00 92.19 101 ALA A CA 1
ATOM 831 C C . ALA A 1 101 ? 14.345 3.171 -11.360 1.00 92.19 101 ALA A C 1
ATOM 833 O O . ALA A 1 101 ? 15.509 3.358 -11.707 1.00 92.19 101 ALA A O 1
ATOM 834 N N . LEU A 1 102 ? 13.416 2.735 -12.216 1.00 91.12 102 LEU A N 1
ATOM 835 C CA . LEU A 1 102 ? 13.703 2.388 -13.612 1.00 91.12 102 LEU A CA 1
ATOM 836 C C . LEU A 1 102 ? 14.002 3.612 -14.491 1.00 91.12 102 LEU A C 1
ATOM 838 O O . LEU A 1 102 ? 14.812 3.514 -15.417 1.00 91.12 102 LEU A O 1
ATOM 842 N N . LEU A 1 103 ? 13.375 4.755 -14.196 1.00 90.94 103 LEU A N 1
ATOM 843 C CA . LEU A 1 103 ? 13.628 6.036 -14.867 1.00 90.94 103 LEU A CA 1
ATOM 844 C C . LEU A 1 103 ? 14.885 6.757 -14.351 1.00 90.94 103 LEU A C 1
ATOM 846 O O 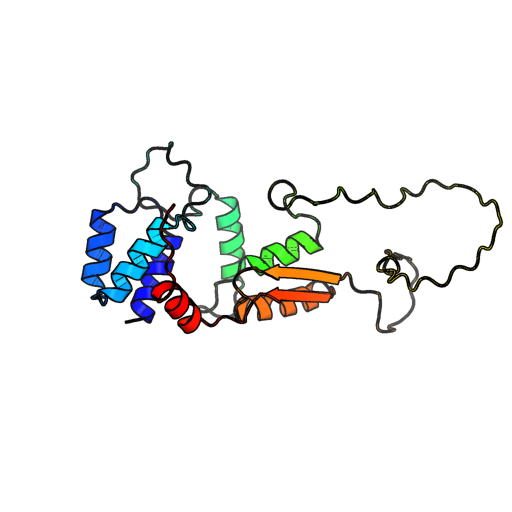. LEU A 1 103 ? 15.359 7.679 -15.009 1.00 90.94 103 LEU A O 1
ATOM 850 N N . GLY A 1 104 ? 15.436 6.343 -13.205 1.00 87.75 104 GLY A N 1
ATOM 851 C CA . GLY A 1 104 ? 16.585 6.997 -12.571 1.00 87.75 104 GLY A CA 1
ATOM 852 C C . GLY A 1 104 ? 16.243 8.288 -11.813 1.00 87.75 104 GLY A C 1
ATOM 853 O O . GLY A 1 104 ? 17.144 9.060 -11.511 1.00 87.75 104 GLY A O 1
ATOM 854 N N . ASP A 1 105 ? 14.965 8.513 -11.490 1.00 90.00 105 ASP A N 1
ATOM 855 C CA . ASP A 1 105 ? 14.450 9.671 -10.729 1.00 90.00 105 ASP A CA 1
ATOM 856 C C . ASP A 1 105 ? 14.128 9.295 -9.265 1.00 90.00 105 ASP A C 1
ATOM 858 O O . ASP A 1 105 ? 13.230 9.832 -8.609 1.00 90.00 105 ASP A O 1
ATOM 862 N N . LEU A 1 106 ? 14.807 8.272 -8.743 1.00 89.12 106 LEU A N 1
ATOM 863 C CA . LEU A 1 106 ? 14.642 7.862 -7.356 1.00 89.12 106 LEU A CA 1
ATOM 864 C C . LEU A 1 106 ? 15.466 8.776 -6.442 1.00 89.12 106 LEU A C 1
ATOM 866 O O . LEU A 1 106 ? 16.651 8.994 -6.673 1.00 89.12 106 LEU A O 1
ATOM 870 N N . HIS A 1 107 ? 14.841 9.302 -5.386 1.00 86.75 107 HIS A N 1
ATOM 871 C CA . HIS A 1 107 ? 15.503 10.224 -4.464 1.00 86.75 107 HIS A CA 1
ATOM 872 C C . HIS A 1 107 ? 16.650 9.529 -3.714 1.00 86.75 107 HIS A C 1
ATOM 874 O O . HIS A 1 107 ? 16.402 8.748 -2.792 1.00 86.75 107 HIS A O 1
ATOM 880 N N . GLY A 1 108 ? 17.894 9.854 -4.074 1.00 84.31 108 GLY A N 1
ATOM 881 C CA . GLY A 1 108 ? 19.093 9.222 -3.512 1.00 84.31 108 GLY A CA 1
ATOM 882 C C . GLY A 1 108 ? 19.253 9.397 -1.999 1.00 84.31 108 GLY A C 1
ATOM 883 O O . GLY A 1 108 ? 19.831 8.536 -1.352 1.00 84.31 108 GLY A O 1
ATOM 884 N N . GLY A 1 109 ? 18.676 10.451 -1.408 1.00 87.19 109 GLY A N 1
ATOM 885 C CA . GLY A 1 109 ? 18.684 10.628 0.049 1.00 87.19 109 GLY A CA 1
ATOM 886 C C . GLY A 1 109 ? 17.773 9.649 0.801 1.00 87.19 109 GLY A C 1
ATOM 887 O O . GLY A 1 109 ? 18.067 9.301 1.936 1.00 87.19 109 GLY A O 1
ATOM 888 N N . ASN A 1 110 ? 16.691 9.175 0.169 1.00 85.94 110 ASN A N 1
ATOM 889 C CA . ASN A 1 110 ? 15.760 8.225 0.799 1.00 85.94 110 ASN A CA 1
ATOM 890 C C . ASN A 1 110 ? 16.125 6.774 0.469 1.00 85.94 110 ASN A C 1
ATOM 892 O O . ASN A 1 110 ? 15.785 5.863 1.216 1.00 85.94 110 ASN A O 1
ATOM 896 N N . TYR A 1 111 ? 16.789 6.570 -0.669 1.00 90.69 111 TYR A N 1
ATOM 897 C CA . TYR A 1 111 ? 17.203 5.267 -1.173 1.00 90.69 111 TYR A CA 1
ATOM 898 C C . TYR A 1 111 ? 18.680 5.336 -1.592 1.00 90.69 111 TYR A C 1
ATOM 900 O O . TYR A 1 111 ? 18.970 5.391 -2.790 1.00 90.69 111 TYR A O 1
ATOM 908 N N . PRO A 1 112 ? 19.613 5.402 -0.624 1.00 90.81 112 PRO A N 1
ATOM 909 C CA . PRO A 1 112 ? 21.038 5.483 -0.914 1.00 90.81 112 PRO A CA 1
ATOM 910 C C . PRO A 1 112 ? 21.575 4.156 -1.459 1.00 90.81 112 PRO A C 1
ATOM 912 O O . PRO A 1 112 ? 21.083 3.074 -1.129 1.00 90.81 112 PRO A O 1
ATOM 915 N N . PHE A 1 113 ? 22.630 4.239 -2.268 1.00 87.94 113 PHE A N 1
ATOM 916 C CA . PHE A 1 113 ? 23.391 3.063 -2.676 1.00 87.94 113 PHE A CA 1
ATOM 917 C C . PHE A 1 113 ? 24.356 2.652 -1.557 1.00 87.94 113 PHE A C 1
ATOM 919 O O . PHE A 1 113 ? 25.003 3.502 -0.952 1.00 87.94 113 PHE A O 1
ATOM 926 N N . VAL A 1 114 ? 24.452 1.346 -1.284 1.00 86.31 114 VAL A N 1
ATOM 927 C CA . VAL A 1 114 ? 25.369 0.790 -0.266 1.00 86.31 114 VAL A CA 1
ATOM 928 C C . VAL A 1 114 ? 26.827 0.927 -0.702 1.00 86.31 114 VAL A C 1
ATOM 930 O O . VAL A 1 114 ? 27.703 1.209 0.108 1.00 86.31 114 VAL A O 1
ATOM 933 N N . GLU A 1 115 ? 27.074 0.761 -1.996 1.00 81.19 115 GLU A N 1
ATOM 934 C CA . GLU A 1 115 ? 28.342 1.066 -2.637 1.00 81.19 115 GLU A CA 1
ATOM 935 C C . GLU A 1 115 ? 28.022 2.081 -3.730 1.00 81.19 115 GLU A C 1
ATOM 937 O O . GLU A 1 115 ? 27.144 1.836 -4.564 1.00 81.19 115 GLU A O 1
ATOM 942 N N . GLU A 1 116 ? 28.673 3.245 -3.697 1.00 63.62 116 GLU A N 1
ATOM 943 C CA . GLU A 1 116 ? 28.579 4.216 -4.782 1.00 63.62 116 GLU A CA 1
ATOM 944 C C . GLU A 1 116 ? 28.931 3.464 -6.060 1.00 63.62 116 GLU A C 1
ATOM 946 O O . GLU A 1 116 ? 30.032 2.921 -6.177 1.00 63.62 116 GLU A O 1
ATOM 951 N N . THR A 1 117 ? 27.968 3.336 -6.978 1.00 57.78 117 THR A N 1
ATOM 952 C CA . THR A 1 117 ? 28.189 2.620 -8.230 1.00 57.78 117 THR A CA 1
ATOM 953 C C . THR A 1 117 ? 29.472 3.163 -8.825 1.00 57.78 117 THR A C 1
ATOM 955 O O . THR A 1 117 ? 29.509 4.340 -9.196 1.00 57.78 117 THR A O 1
ATOM 958 N N . ARG A 1 118 ? 30.520 2.323 -8.882 1.00 49.38 118 ARG A N 1
ATOM 959 C CA . ARG A 1 118 ? 31.747 2.609 -9.627 1.00 49.38 118 ARG A CA 1
ATOM 960 C C . ARG A 1 118 ? 31.269 3.226 -10.936 1.00 49.38 118 ARG A C 1
ATOM 962 O O . ARG A 1 118 ? 30.507 2.545 -11.631 1.00 49.38 118 ARG A O 1
ATOM 969 N N . PRO A 1 119 ? 31.576 4.503 -11.234 1.00 44.47 119 PRO A N 1
ATOM 970 C CA . PRO A 1 119 ? 31.041 5.125 -12.427 1.00 44.47 119 PRO A CA 1
ATOM 971 C C . PRO A 1 119 ? 31.413 4.203 -13.579 1.00 44.47 119 PRO A C 1
ATOM 973 O O . PRO A 1 119 ? 32.593 3.888 -13.756 1.00 44.47 119 PRO A O 1
ATOM 976 N N . GLY A 1 120 ? 30.397 3.695 -14.288 1.00 48.00 120 GLY A N 1
ATOM 977 C CA . GLY A 1 120 ? 30.619 2.881 -15.477 1.00 48.00 120 GLY A CA 1
ATOM 978 C C . GLY A 1 120 ? 31.649 3.600 -16.344 1.00 48.00 120 GLY A C 1
ATOM 979 O O . GLY A 1 120 ? 31.650 4.838 -16.341 1.00 48.00 120 GLY A O 1
ATOM 980 N N . PRO A 1 121 ? 32.575 2.873 -16.997 1.00 40.44 121 PRO A N 1
ATOM 981 C CA . PRO A 1 121 ? 33.725 3.484 -17.640 1.00 40.44 121 PRO A CA 1
ATOM 982 C C . PRO A 1 121 ? 33.232 4.625 -18.521 1.00 40.44 121 PRO A C 1
ATOM 984 O O . PRO A 1 121 ? 32.552 4.410 -19.525 1.00 40.44 121 PRO A O 1
ATOM 987 N N . LYS A 1 122 ? 33.539 5.863 -18.110 1.00 36.38 122 LYS A N 1
ATOM 988 C CA . LYS A 1 122 ? 33.447 7.008 -19.007 1.00 36.38 122 LYS A CA 1
ATOM 989 C C . LYS A 1 122 ? 34.223 6.572 -20.236 1.00 36.38 122 LYS A C 1
ATOM 991 O O . LYS A 1 122 ? 35.352 6.108 -20.082 1.00 36.38 122 LYS A O 1
ATOM 996 N N . SER A 1 123 ? 33.607 6.671 -21.410 1.00 41.38 123 SER A N 1
ATOM 997 C CA . SER A 1 123 ? 34.241 6.421 -22.700 1.00 41.38 123 SER A CA 1
ATOM 998 C C . SER A 1 123 ? 35.435 7.367 -22.872 1.00 41.38 123 SER A C 1
ATOM 1000 O O . SER A 1 123 ? 35.360 8.384 -23.553 1.00 41.38 123 SER A O 1
ATOM 1002 N N . GLN A 1 124 ? 36.542 7.063 -22.204 1.00 37.81 124 GLN A N 1
ATOM 1003 C CA . GLN A 1 124 ? 37.860 7.518 -22.569 1.00 37.81 124 GLN A CA 1
ATOM 1004 C C . GLN A 1 124 ? 38.321 6.522 -23.614 1.00 37.81 124 GLN A C 1
ATOM 1006 O O . GLN A 1 124 ? 38.639 5.379 -23.297 1.00 37.81 124 GLN A O 1
ATOM 1011 N N . SER A 1 125 ? 38.321 6.977 -24.863 1.00 44.94 125 SER A N 1
ATOM 1012 C CA . SER A 1 125 ? 39.155 6.414 -25.914 1.00 44.94 125 SER A CA 1
ATOM 1013 C C . SER A 1 125 ? 40.538 6.122 -25.331 1.00 44.94 125 SER A C 1
ATOM 1015 O O . SER A 1 125 ? 41.316 7.044 -25.081 1.00 44.94 125 SER A O 1
ATOM 1017 N N . ARG A 1 126 ? 40.836 4.849 -25.076 1.00 35.50 126 ARG A N 1
ATOM 1018 C CA . ARG A 1 126 ? 42.192 4.385 -24.806 1.00 35.50 126 ARG A CA 1
ATOM 1019 C C . ARG A 1 126 ? 42.491 3.279 -25.798 1.00 35.50 126 ARG A C 1
ATOM 1021 O O . ARG A 1 126 ? 41.811 2.258 -25.837 1.00 35.50 126 ARG A O 1
ATOM 1028 N N . LEU A 1 127 ? 43.466 3.586 -26.644 1.00 35.25 127 LEU A N 1
ATOM 1029 C CA . LEU A 1 127 ? 44.047 2.707 -27.640 1.00 35.25 127 LEU A CA 1
ATOM 1030 C C . LEU A 1 127 ? 44.483 1.380 -27.004 1.00 35.25 127 LEU A C 1
ATOM 1032 O O . LEU A 1 127 ? 44.909 1.333 -25.850 1.00 35.25 127 LEU A O 1
ATOM 1036 N N . ALA A 1 128 ? 44.362 0.326 -27.805 1.00 36.16 128 ALA A N 1
ATOM 1037 C CA . ALA A 1 128 ? 44.737 -1.041 -27.494 1.00 36.16 128 ALA A CA 1
ATOM 1038 C C . ALA A 1 128 ? 46.215 -1.183 -27.099 1.00 36.16 128 ALA A C 1
ATOM 1040 O O . ALA A 1 128 ? 47.071 -0.578 -27.738 1.00 36.16 128 ALA A O 1
ATOM 1041 N N . SER A 1 129 ? 46.484 -2.075 -26.142 1.00 31.48 129 SER A N 1
ATOM 1042 C CA . SER A 1 129 ? 47.736 -2.834 -26.036 1.00 31.48 129 SER A CA 1
ATOM 1043 C C . SER A 1 129 ? 47.459 -4.192 -25.388 1.00 31.48 129 SER A C 1
ATOM 1045 O O . SER A 1 129 ? 46.580 -4.324 -24.540 1.00 31.48 129 SER A O 1
ATOM 1047 N N . ALA A 1 130 ? 48.170 -5.201 -25.877 1.00 34.66 130 ALA A N 1
ATOM 1048 C CA . ALA A 1 130 ? 47.828 -6.613 -25.844 1.00 34.66 130 ALA A CA 1
ATOM 1049 C C . ALA A 1 130 ? 48.427 -7.414 -24.6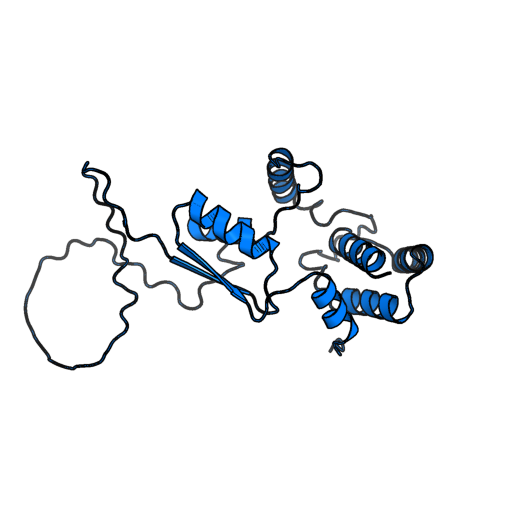67 1.00 34.66 130 ALA A C 1
ATOM 1051 O O . ALA A 1 130 ? 49.423 -7.010 -24.081 1.00 34.66 130 ALA A O 1
ATOM 1052 N N . THR A 1 131 ? 47.879 -8.630 -24.509 1.00 35.34 131 THR A N 1
ATOM 1053 C CA . THR A 1 131 ? 48.483 -9.870 -23.959 1.00 35.34 131 THR A CA 1
ATOM 1054 C C . THR A 1 131 ? 48.640 -9.991 -22.439 1.00 35.34 131 THR A C 1
ATOM 1056 O O . THR A 1 131 ? 49.488 -9.343 -21.852 1.00 35.34 131 THR A O 1
ATOM 1059 N N . GLU A 1 132 ? 47.885 -10.906 -21.815 1.00 32.38 132 GLU A N 1
ATOM 1060 C CA . GLU A 1 132 ? 48.419 -12.175 -21.279 1.00 32.38 132 GLU A CA 1
ATOM 1061 C C . GLU A 1 132 ? 47.301 -13.067 -20.721 1.00 32.38 132 GLU A C 1
ATOM 1063 O O . GLU A 1 132 ? 46.360 -12.616 -20.071 1.00 32.38 132 GLU A O 1
ATOM 1068 N N . GLN A 1 133 ? 47.393 -14.355 -21.052 1.00 42.12 133 GLN A N 1
ATOM 1069 C CA . GLN A 1 133 ? 46.482 -15.413 -20.637 1.00 42.12 133 GLN A CA 1
ATOM 1070 C C . GLN A 1 133 ? 46.949 -15.985 -19.297 1.00 42.12 133 GLN A C 1
ATOM 1072 O O . GLN A 1 133 ? 48.060 -16.500 -19.221 1.00 42.12 133 GLN A O 1
ATOM 1077 N N . THR A 1 134 ? 46.069 -16.018 -18.294 1.00 32.72 134 THR A N 1
ATOM 1078 C CA . THR A 1 134 ? 46.242 -16.906 -17.137 1.00 32.72 134 THR A CA 1
ATOM 1079 C C . THR A 1 134 ? 44.954 -17.675 -16.895 1.00 32.72 134 THR A C 1
ATOM 1081 O O . THR A 1 134 ? 43.893 -17.116 -16.623 1.00 32.72 134 THR A O 1
ATOM 1084 N N . ILE A 1 135 ? 45.072 -18.991 -17.046 1.00 45.00 135 ILE A N 1
ATOM 1085 C CA . ILE A 1 135 ? 44.035 -19.996 -16.851 1.00 45.00 135 ILE A CA 1
ATOM 1086 C C . ILE A 1 135 ? 43.839 -20.185 -15.342 1.00 45.00 135 ILE A C 1
ATOM 1088 O O . ILE A 1 135 ? 44.699 -20.737 -14.663 1.00 45.00 135 ILE A O 1
ATOM 1092 N N . GLY A 1 136 ? 42.691 -19.754 -14.825 1.00 39.25 136 GLY A N 1
ATOM 1093 C CA . GLY A 1 136 ? 42.225 -20.042 -13.472 1.00 39.25 136 GLY A CA 1
ATOM 1094 C C . GLY A 1 136 ? 40.719 -20.255 -13.516 1.00 39.25 136 GLY A C 1
ATOM 1095 O O . GLY A 1 136 ? 39.956 -19.311 -13.685 1.00 39.25 136 GLY A O 1
ATOM 1096 N N . ARG A 1 137 ? 40.281 -21.514 -13.443 1.00 51.81 137 ARG A N 1
ATOM 1097 C CA . ARG A 1 137 ? 38.869 -21.910 -13.530 1.00 51.81 137 ARG A CA 1
ATOM 1098 C C . ARG A 1 137 ? 38.173 -21.608 -12.194 1.00 51.81 137 ARG A C 1
ATOM 1100 O O . ARG A 1 137 ? 37.927 -22.507 -11.400 1.00 51.81 137 ARG A O 1
ATOM 1107 N N . ALA A 1 138 ? 37.883 -20.336 -11.945 1.00 41.03 138 ALA A N 1
ATOM 1108 C CA . ALA A 1 138 ? 36.888 -19.920 -10.968 1.00 41.03 138 ALA A CA 1
ATOM 1109 C C . ALA A 1 138 ? 35.580 -19.685 -11.728 1.00 41.03 138 ALA A C 1
ATOM 1111 O O . ALA A 1 138 ? 35.534 -18.903 -12.676 1.00 41.03 138 ALA A O 1
ATOM 1112 N N . THR A 1 139 ? 34.518 -20.401 -11.366 1.00 48.62 139 THR A N 1
ATOM 1113 C CA . THR A 1 139 ? 33.160 -20.118 -11.846 1.00 48.62 139 THR A CA 1
ATOM 1114 C C . THR A 1 139 ? 32.706 -18.791 -11.241 1.00 48.62 139 THR A C 1
ATOM 1116 O O . THR A 1 139 ? 32.015 -18.753 -10.227 1.00 48.62 139 THR A O 1
ATOM 1119 N N . GLU A 1 140 ? 33.146 -17.689 -11.839 1.00 38.12 140 GLU A N 1
ATOM 1120 C CA . GLU A 1 140 ? 32.667 -16.351 -11.528 1.00 38.12 140 GLU A CA 1
ATOM 1121 C C . GLU A 1 140 ? 31.286 -16.170 -12.161 1.00 38.12 140 GLU A C 1
ATOM 1123 O O . GLU A 1 140 ? 31.118 -16.209 -13.382 1.00 38.12 140 GLU A O 1
ATOM 1128 N N . TRP A 1 141 ? 30.262 -15.990 -11.330 1.00 42.59 141 TRP A N 1
ATOM 1129 C CA . TRP A 1 141 ? 28.939 -15.584 -11.794 1.00 42.59 141 TRP A CA 1
ATOM 1130 C C . TRP A 1 141 ? 28.983 -14.100 -12.174 1.00 42.59 141 TRP A C 1
ATOM 1132 O O . TRP A 1 141 ? 28.727 -13.210 -11.363 1.00 42.59 141 TRP A O 1
ATOM 1142 N N . ALA A 1 142 ? 29.352 -13.828 -13.425 1.00 39.94 142 ALA A N 1
ATOM 1143 C CA . ALA A 1 142 ? 29.411 -12.484 -13.978 1.00 39.94 142 ALA A CA 1
ATOM 1144 C C . ALA A 1 142 ? 27.997 -11.954 -14.285 1.00 39.94 142 ALA A C 1
ATOM 1146 O O . ALA A 1 142 ? 27.406 -12.226 -15.326 1.00 39.94 142 ALA A O 1
ATOM 1147 N N . TRP A 1 143 ? 27.467 -11.131 -13.383 1.00 47.00 143 TRP A N 1
ATOM 1148 C CA . TRP A 1 143 ? 26.261 -10.315 -13.577 1.00 47.00 143 TRP A CA 1
ATOM 1149 C C . TRP A 1 143 ? 26.479 -9.122 -14.536 1.00 47.00 143 TRP A C 1
ATOM 1151 O O . TRP A 1 143 ? 25.553 -8.364 -14.823 1.00 47.00 143 TRP A O 1
ATOM 1161 N N . SER A 1 144 ? 27.693 -8.970 -15.074 1.00 43.12 144 SER A N 1
ATOM 1162 C CA . SER A 1 144 ? 28.154 -7.781 -15.802 1.00 43.12 144 SER A CA 1
ATOM 1163 C C . SER A 1 144 ? 27.924 -7.803 -17.320 1.00 43.12 144 SER A C 1
ATOM 1165 O O . SER A 1 144 ? 28.308 -6.857 -18.003 1.00 43.12 144 SER A O 1
ATOM 1167 N N . SER A 1 145 ? 27.295 -8.836 -17.887 1.00 42.88 145 SER A N 1
ATOM 1168 C CA . SER A 1 145 ? 27.114 -8.930 -19.350 1.00 42.88 145 SER A CA 1
ATOM 1169 C C . SER A 1 145 ? 25.872 -8.208 -19.895 1.00 42.88 145 SER A C 1
ATOM 1171 O O . SER A 1 145 ? 25.688 -8.154 -21.106 1.00 42.88 145 SER A O 1
ATOM 1173 N N . ALA A 1 146 ? 25.043 -7.588 -19.048 1.00 44.53 146 ALA A N 1
ATOM 1174 C CA . ALA A 1 146 ? 23.902 -6.770 -19.487 1.00 44.53 146 ALA A CA 1
ATOM 1175 C C . ALA A 1 146 ? 24.258 -5.274 -19.640 1.00 44.53 146 ALA A C 1
ATOM 1177 O O . ALA A 1 146 ? 23.423 -4.390 -19.435 1.00 44.53 146 ALA A O 1
ATOM 1178 N N . GLY A 1 147 ? 25.513 -4.980 -19.991 1.00 39.03 147 GLY A N 1
ATOM 1179 C CA . GLY A 1 147 ? 25.979 -3.639 -20.325 1.00 39.03 147 GLY A CA 1
ATOM 1180 C C . GLY A 1 147 ? 25.354 -3.134 -21.626 1.00 39.03 147 GLY A C 1
ATOM 1181 O O . GLY A 1 147 ? 25.867 -3.394 -22.705 1.00 39.03 147 GLY A O 1
ATOM 1182 N N . ASN A 1 148 ? 24.227 -2.434 -21.501 1.00 45.12 148 ASN A N 1
ATOM 1183 C CA . ASN A 1 148 ? 23.823 -1.246 -22.260 1.00 45.12 148 ASN A CA 1
ATOM 1184 C C . ASN A 1 148 ? 24.468 -1.061 -23.663 1.00 45.12 148 ASN A C 1
ATOM 1186 O O . ASN A 1 148 ? 25.193 -0.096 -23.899 1.00 45.12 148 ASN A O 1
ATOM 1190 N N . GLN A 1 149 ? 24.172 -1.945 -24.621 1.00 38.12 149 GLN A N 1
ATOM 1191 C CA . GLN A 1 149 ? 24.465 -1.696 -26.036 1.00 38.12 149 GLN A CA 1
ATOM 1192 C C . GLN A 1 149 ? 23.312 -0.897 -26.653 1.00 38.12 149 GLN A C 1
ATOM 1194 O O . GLN A 1 149 ? 22.307 -1.446 -27.100 1.00 38.12 149 GLN A O 1
ATOM 1199 N N . CYS A 1 150 ? 23.443 0.429 -26.636 1.00 36.69 150 CYS A N 1
ATOM 1200 C CA . CYS A 1 150 ? 22.657 1.312 -27.489 1.00 36.69 150 CYS A CA 1
ATOM 1201 C C . CYS A 1 150 ? 23.380 1.412 -28.837 1.00 36.69 150 CYS A C 1
ATOM 1203 O O . CYS A 1 150 ? 24.302 2.209 -28.991 1.00 36.69 150 CYS A O 1
ATOM 1205 N N . SER A 1 151 ? 23.003 0.571 -29.799 1.00 35.12 151 SER A N 1
ATOM 1206 C CA . SER A 1 151 ? 23.440 0.696 -31.189 1.00 35.12 151 SER A CA 1
ATOM 1207 C C . SER A 1 151 ? 22.270 1.189 -32.036 1.00 35.12 151 SER A C 1
ATOM 1209 O O . SER A 1 151 ? 21.314 0.461 -32.303 1.00 35.12 151 SER A O 1
ATOM 1211 N N . THR A 1 152 ? 22.350 2.449 -32.457 1.00 41.78 152 THR A N 1
ATOM 1212 C CA . THR A 1 152 ? 21.547 3.030 -33.533 1.00 41.78 152 THR A CA 1
ATOM 1213 C C . THR A 1 152 ? 21.886 2.338 -34.849 1.00 41.78 152 THR A C 1
ATOM 1215 O O . THR A 1 152 ? 22.806 2.759 -35.537 1.00 41.78 152 THR A O 1
ATOM 1218 N N . THR A 1 153 ? 21.165 1.281 -35.208 1.00 32.88 153 THR A N 1
ATOM 1219 C CA . THR A 1 153 ? 21.005 0.840 -36.601 1.00 32.88 153 THR A CA 1
ATOM 1220 C C . THR A 1 153 ? 19.714 0.034 -36.729 1.00 32.88 153 THR A C 1
ATOM 1222 O O . THR A 1 153 ? 19.415 -0.870 -35.953 1.00 32.88 153 THR A O 1
ATOM 1225 N N . SER A 1 154 ? 18.901 0.435 -37.698 1.00 46.19 154 SER A N 1
ATOM 1226 C CA . SER A 1 154 ? 17.641 -0.177 -38.103 1.00 46.19 154 SER A CA 1
ATOM 1227 C C . SER A 1 154 ? 17.839 -1.625 -38.561 1.00 46.19 154 SER A C 1
ATOM 1229 O O . SER A 1 154 ? 18.484 -1.862 -39.580 1.00 46.19 154 SER A O 1
ATOM 1231 N N . SER A 1 155 ? 17.263 -2.590 -37.840 1.00 34.53 155 SER A N 1
ATOM 1232 C CA . SER A 1 155 ? 17.102 -3.990 -38.269 1.00 34.53 155 SER A CA 1
ATOM 1233 C C . SER A 1 155 ? 15.934 -4.652 -37.510 1.00 34.53 155 SER A C 1
ATOM 1235 O O . SER A 1 155 ? 15.587 -4.181 -36.421 1.00 34.53 155 SER A O 1
ATOM 1237 N N . PRO A 1 156 ? 15.255 -5.650 -38.111 1.00 43.47 156 PRO A N 1
ATOM 1238 C CA . PRO A 1 156 ? 13.869 -6.002 -37.799 1.00 43.47 156 PRO A CA 1
ATOM 1239 C C . PRO A 1 156 ? 13.716 -6.849 -36.528 1.00 43.47 156 PRO A C 1
ATOM 1241 O O . PRO A 1 156 ? 14.683 -7.313 -35.937 1.00 43.47 156 PRO A O 1
ATOM 1244 N N . VAL A 1 157 ? 12.457 -7.003 -36.108 1.00 48.81 157 VAL A N 1
ATOM 1245 C CA . VAL A 1 157 ? 11.958 -7.683 -34.902 1.00 48.81 157 VAL A CA 1
ATOM 1246 C C . VAL A 1 157 ? 12.583 -9.073 -34.702 1.00 48.81 157 VAL A C 1
ATOM 1248 O O . VAL A 1 157 ? 12.096 -10.072 -35.219 1.00 48.81 157 VAL A O 1
ATOM 1251 N N . SER A 1 158 ? 13.632 -9.130 -33.885 1.00 44.19 158 SER A N 1
ATOM 1252 C CA . SER A 1 158 ? 14.069 -10.319 -33.156 1.00 44.19 158 SER A CA 1
ATOM 1253 C C . SER A 1 158 ? 13.899 -10.042 -31.662 1.00 44.19 158 SER A C 1
ATOM 1255 O O . SER A 1 158 ? 14.475 -9.099 -31.112 1.00 44.19 158 SER A O 1
ATOM 1257 N N . SER A 1 159 ? 13.035 -10.825 -31.026 1.00 51.69 159 SER A N 1
ATOM 1258 C CA . SER A 1 159 ? 12.801 -10.867 -29.584 1.00 51.69 159 SER A CA 1
ATOM 1259 C C . SER A 1 159 ? 14.111 -11.033 -28.808 1.00 51.69 159 SER A C 1
ATOM 1261 O O . SER A 1 159 ? 14.954 -11.823 -29.206 1.00 51.69 159 SER A O 1
ATOM 1263 N N . GLU A 1 160 ? 14.218 -10.313 -27.685 1.00 57.66 160 GLU A N 1
ATOM 1264 C CA . GLU A 1 160 ? 15.326 -10.321 -26.707 1.00 57.66 160 GLU A CA 1
ATOM 1265 C C . GLU A 1 160 ? 16.456 -9.304 -26.933 1.00 57.66 160 GLU A C 1
ATOM 1267 O O . GLU A 1 160 ? 17.641 -9.619 -26.971 1.00 57.66 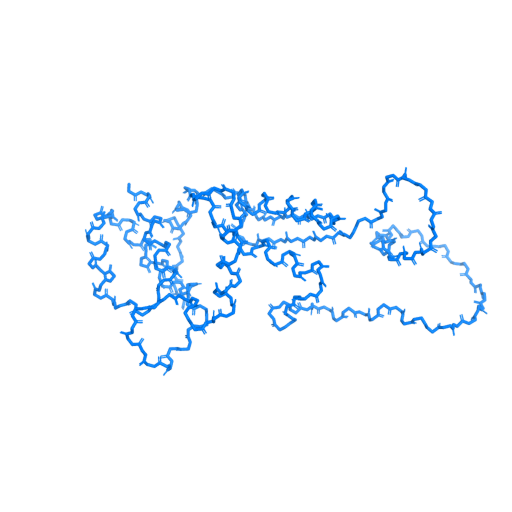160 GLU A O 1
ATOM 1272 N N . ARG A 1 161 ? 16.101 -8.012 -26.916 1.00 59.53 161 ARG A N 1
ATOM 1273 C CA . ARG A 1 161 ? 17.023 -7.036 -26.310 1.00 59.53 161 ARG A CA 1
ATOM 1274 C C . ARG A 1 161 ? 17.143 -7.352 -24.811 1.00 59.53 161 ARG A C 1
ATOM 1276 O O . ARG A 1 161 ? 16.108 -7.650 -24.203 1.00 59.53 161 ARG A O 1
ATOM 1283 N N . PRO A 1 162 ? 18.336 -7.255 -24.195 1.00 66.94 162 PRO A N 1
ATOM 1284 C CA . PRO A 1 162 ? 18.482 -7.457 -22.758 1.00 66.94 162 PRO A CA 1
ATOM 1285 C C . PRO A 1 162 ? 17.642 -6.409 -22.022 1.00 66.94 162 PRO A C 1
ATOM 1287 O O . PRO A 1 162 ? 17.946 -5.215 -22.040 1.00 66.94 162 PRO A O 1
ATOM 1290 N N . ARG A 1 163 ? 16.537 -6.853 -21.413 1.00 80.44 163 ARG A N 1
ATOM 1291 C CA . ARG A 1 163 ? 15.698 -5.995 -20.576 1.00 80.44 163 ARG A CA 1
ATOM 1292 C C . ARG A 1 163 ? 16.477 -5.664 -19.310 1.00 80.44 163 ARG A C 1
ATOM 1294 O O . ARG A 1 163 ? 17.108 -6.541 -18.719 1.00 80.44 163 ARG A O 1
ATOM 1301 N N . LYS A 1 164 ? 16.431 -4.401 -18.884 1.00 85.56 164 LYS A N 1
ATOM 1302 C CA . LYS A 1 164 ? 16.981 -4.006 -17.582 1.00 85.56 164 LYS A CA 1
ATOM 1303 C C . LYS A 1 164 ? 16.273 -4.820 -16.499 1.00 85.56 164 LYS A C 1
ATOM 1305 O O . LYS A 1 164 ? 15.045 -4.882 -16.505 1.00 85.56 164 LYS A O 1
ATOM 1310 N N . LYS A 1 165 ? 17.040 -5.443 -15.605 1.00 90.88 165 LYS A N 1
ATOM 1311 C CA . LYS A 1 165 ? 16.504 -6.211 -14.477 1.00 90.88 165 LYS A CA 1
ATOM 1312 C C . LYS A 1 165 ? 16.426 -5.317 -13.247 1.00 90.88 165 LYS A C 1
ATOM 1314 O O . LYS A 1 165 ? 17.415 -4.675 -12.899 1.00 90.88 165 LYS A O 1
ATOM 1319 N N . PHE A 1 166 ? 15.271 -5.282 -12.597 1.00 93.06 166 PHE A N 1
ATOM 1320 C CA . PHE A 1 166 ? 15.050 -4.559 -11.351 1.00 93.06 166 PHE A CA 1
ATOM 1321 C C . PHE A 1 166 ? 14.484 -5.518 -10.309 1.00 93.06 166 PHE A C 1
ATOM 1323 O O . PHE A 1 166 ? 13.435 -6.120 -10.521 1.00 93.06 166 PHE A O 1
ATOM 1330 N N . ILE A 1 167 ? 15.192 -5.668 -9.192 1.00 95.31 167 ILE A N 1
ATOM 1331 C CA . ILE A 1 167 ? 14.809 -6.570 -8.106 1.00 95.31 167 ILE A CA 1
ATOM 1332 C C . ILE A 1 167 ? 14.411 -5.717 -6.906 1.00 95.31 167 ILE A C 1
ATOM 1334 O O . ILE A 1 167 ? 15.220 -4.935 -6.410 1.00 95.31 167 ILE A O 1
ATOM 1338 N N . LEU A 1 168 ? 13.177 -5.882 -6.431 1.00 95.50 168 LEU A N 1
ATOM 1339 C CA . LEU A 1 168 ? 12.684 -5.259 -5.206 1.00 95.50 168 LEU A CA 1
ATOM 1340 C C . LEU A 1 168 ? 12.364 -6.341 -4.180 1.00 95.50 168 LEU A C 1
ATOM 1342 O O . LEU A 1 168 ? 11.561 -7.231 -4.451 1.00 95.50 168 LEU A O 1
ATOM 1346 N N . PHE A 1 169 ? 12.949 -6.232 -2.991 1.00 96.38 169 PHE A N 1
ATOM 1347 C CA . PHE A 1 169 ? 12.661 -7.129 -1.878 1.00 96.38 169 PHE A CA 1
ATOM 1348 C C . PHE A 1 169 ? 12.039 -6.361 -0.711 1.00 96.38 169 PHE A C 1
ATOM 1350 O O . PHE A 1 169 ? 12.637 -5.415 -0.200 1.00 96.38 169 PHE A O 1
ATOM 1357 N N . VAL A 1 170 ? 10.837 -6.764 -0.292 1.00 95.62 170 VAL A N 1
ATOM 1358 C CA . VAL A 1 170 ? 10.092 -6.134 0.806 1.00 95.62 170 VAL A CA 1
ATOM 1359 C C . VAL A 1 170 ? 10.149 -7.011 2.055 1.00 95.62 170 VAL A C 1
ATOM 1361 O O . VAL A 1 170 ? 9.647 -8.140 2.085 1.00 95.62 170 VAL A O 1
ATOM 1364 N N . LEU A 1 171 ? 10.732 -6.468 3.122 1.00 93.88 171 LEU A N 1
ATOM 1365 C CA . LEU A 1 171 ? 10.705 -7.095 4.439 1.00 93.88 171 LEU A CA 1
ATOM 1366 C C . L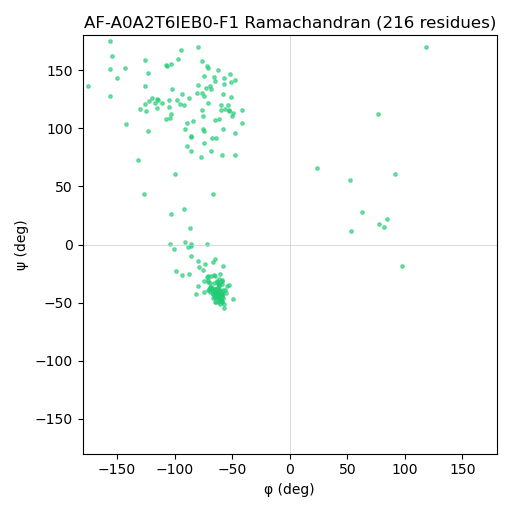EU A 1 171 ? 9.307 -6.987 5.053 1.00 93.88 171 LEU A C 1
ATOM 1368 O O . LEU A 1 171 ? 8.684 -5.932 5.023 1.00 93.88 171 LEU A O 1
ATOM 1372 N N . GLY A 1 172 ? 8.820 -8.088 5.622 1.00 88.50 172 GLY A N 1
ATOM 1373 C CA . GLY A 1 172 ? 7.482 -8.170 6.218 1.00 88.50 172 GLY A CA 1
ATOM 1374 C C . GLY A 1 172 ? 6.428 -8.774 5.291 1.00 88.50 172 GLY A C 1
ATOM 1375 O O . GLY A 1 172 ? 5.437 -9.296 5.791 1.00 88.50 172 GLY A O 1
ATOM 1376 N N . GLY A 1 173 ? 6.683 -8.812 3.982 1.00 93.88 173 GLY A N 1
ATOM 1377 C CA . GLY A 1 173 ? 5.856 -9.492 2.989 1.00 93.88 173 GLY A CA 1
ATOM 1378 C C . GLY A 1 173 ? 5.283 -8.550 1.935 1.00 93.88 173 GLY A C 1
ATOM 1379 O O . GLY A 1 173 ? 5.391 -7.333 2.045 1.00 93.88 173 GLY A O 1
ATOM 1380 N N . ILE A 1 174 ? 4.691 -9.133 0.895 1.00 96.69 174 ILE A N 1
ATOM 1381 C CA . ILE A 1 174 ? 4.126 -8.421 -0.258 1.00 96.69 174 ILE A CA 1
ATOM 1382 C C . ILE A 1 174 ? 2.655 -8.768 -0.439 1.00 96.69 174 ILE A C 1
ATOM 1384 O O . ILE A 1 174 ? 2.229 -9.892 -0.182 1.00 96.69 174 ILE A O 1
ATOM 1388 N N . THR A 1 175 ? 1.867 -7.821 -0.923 1.00 96.38 175 THR A N 1
ATOM 1389 C CA . THR A 1 175 ? 0.443 -8.016 -1.202 1.00 96.38 175 THR A CA 1
ATOM 1390 C C . THR A 1 175 ? 0.189 -8.325 -2.676 1.00 96.38 175 THR A C 1
ATOM 1392 O O . THR A 1 175 ? 0.972 -7.977 -3.562 1.00 96.38 175 THR A O 1
ATOM 1395 N N . HIS A 1 176 ? -0.965 -8.925 -2.979 1.00 95.81 176 HIS A N 1
ATOM 1396 C CA . HIS A 1 176 ? -1.378 -9.167 -4.368 1.00 95.81 176 HIS A CA 1
ATOM 1397 C C . HIS A 1 176 ? -1.482 -7.888 -5.211 1.00 95.81 176 HIS A C 1
ATOM 1399 O O . HIS A 1 176 ? -1.217 -7.927 -6.412 1.00 95.81 176 HIS A O 1
ATOM 1405 N N . ALA A 1 177 ? -1.830 -6.752 -4.598 1.00 95.12 177 ALA A N 1
ATOM 1406 C CA . ALA A 1 177 ? -1.890 -5.474 -5.299 1.00 95.12 177 ALA A CA 1
ATOM 1407 C C . ALA A 1 177 ? -0.497 -5.010 -5.761 1.00 95.12 177 ALA A C 1
ATOM 1409 O O . ALA A 1 177 ? -0.357 -4.530 -6.881 1.00 95.12 177 ALA A O 1
ATOM 1410 N N . GLU A 1 178 ? 0.533 -5.199 -4.933 1.00 96.06 178 GLU A N 1
ATOM 1411 C CA . GLU A 1 178 ? 1.919 -4.854 -5.275 1.00 96.06 178 GLU A CA 1
ATOM 1412 C C . GLU A 1 178 ? 2.494 -5.803 -6.328 1.00 96.06 178 GLU A C 1
ATOM 1414 O O . GLU A 1 178 ? 3.146 -5.346 -7.265 1.00 96.06 178 GLU A O 1
ATOM 1419 N N . MET A 1 179 ? 2.184 -7.103 -6.234 1.00 96.19 179 MET A N 1
ATOM 1420 C CA . MET A 1 179 ? 2.545 -8.077 -7.271 1.00 96.19 179 MET A CA 1
ATOM 1421 C C . MET A 1 179 ? 1.949 -7.699 -8.627 1.00 96.19 179 MET A C 1
ATOM 1423 O O . MET A 1 179 ? 2.667 -7.696 -9.622 1.00 96.19 179 MET A O 1
ATOM 1427 N N . ARG A 1 180 ? 0.667 -7.311 -8.678 1.00 95.25 180 ARG A N 1
ATOM 1428 C CA . ARG A 1 180 ? 0.038 -6.829 -9.918 1.00 95.25 180 ARG A CA 1
ATOM 1429 C C . ARG A 1 180 ? 0.779 -5.617 -10.489 1.00 95.25 180 ARG A C 1
ATOM 1431 O O . ARG A 1 180 ? 1.077 -5.596 -11.679 1.00 95.25 180 ARG A O 1
ATOM 1438 N N . CYS A 1 181 ? 1.120 -4.643 -9.645 1.00 95.06 181 CYS A N 1
ATOM 1439 C CA . CYS A 1 181 ? 1.851 -3.453 -10.075 1.00 95.06 181 CYS A CA 1
ATOM 1440 C C . CYS A 1 181 ? 3.238 -3.766 -10.653 1.00 95.06 181 CYS A C 1
ATOM 1442 O O . CYS A 1 181 ? 3.643 -3.106 -11.604 1.00 95.06 181 CYS A O 1
ATOM 1444 N N . ALA A 1 182 ? 3.943 -4.776 -10.138 1.00 95.69 182 ALA A N 1
ATOM 1445 C CA . ALA A 1 182 ? 5.220 -5.208 -10.707 1.00 95.69 182 ALA A CA 1
ATOM 1446 C C . ALA A 1 182 ? 5.077 -5.661 -12.172 1.00 95.69 182 ALA A C 1
ATOM 1448 O O . ALA A 1 182 ? 5.860 -5.243 -13.026 1.00 95.69 182 ALA A O 1
ATOM 1449 N N . TYR A 1 183 ? 4.038 -6.446 -12.480 1.00 95.25 183 TYR A N 1
ATOM 1450 C CA . TYR A 1 183 ? 3.743 -6.874 -13.853 1.00 95.25 183 TYR A CA 1
ATOM 1451 C C . TYR A 1 183 ? 3.334 -5.710 -14.759 1.00 95.25 183 TYR A C 1
ATOM 1453 O O . TYR A 1 183 ? 3.797 -5.633 -15.896 1.00 95.25 183 TYR A O 1
ATOM 1461 N N . GLU A 1 184 ? 2.500 -4.794 -14.258 1.00 93.94 184 GLU A N 1
ATOM 1462 C CA . GLU A 1 184 ? 2.104 -3.587 -14.997 1.00 93.94 184 GLU A CA 1
ATOM 1463 C C . GLU A 1 184 ? 3.341 -2.771 -15.401 1.00 93.94 184 GLU A C 1
ATOM 1465 O O . GLU A 1 184 ? 3.538 -2.494 -16.581 1.00 93.94 184 GLU A O 1
ATOM 1470 N N . VAL A 1 185 ? 4.228 -2.474 -14.445 1.00 94.56 185 VAL A N 1
ATOM 1471 C CA . VAL A 1 185 ? 5.452 -1.695 -14.693 1.00 94.56 185 VAL A CA 1
ATOM 1472 C C . VAL A 1 185 ? 6.418 -2.433 -15.623 1.00 94.56 185 VAL A C 1
ATOM 1474 O O . VAL A 1 185 ? 7.028 -1.813 -16.495 1.00 94.56 185 VAL A O 1
ATOM 1477 N N . SER A 1 186 ? 6.542 -3.756 -15.479 1.00 93.69 186 SER A N 1
ATOM 1478 C CA . SER A 1 186 ? 7.371 -4.581 -16.364 1.00 93.69 186 SER A CA 1
ATOM 1479 C C . SER A 1 186 ? 6.922 -4.479 -17.826 1.00 93.69 186 SER A C 1
ATOM 1481 O O . SER A 1 186 ? 7.754 -4.315 -18.724 1.00 93.69 186 SER A O 1
ATOM 1483 N N . ASN A 1 187 ? 5.608 -4.515 -18.064 1.00 92.88 187 ASN A N 1
ATOM 1484 C CA . ASN A 1 187 ? 5.040 -4.404 -19.403 1.00 92.88 187 ASN A CA 1
ATOM 1485 C C . ASN A 1 187 ? 5.102 -2.968 -19.951 1.00 92.88 187 ASN A C 1
ATOM 1487 O O . ASN A 1 187 ? 5.426 -2.777 -21.120 1.00 92.88 187 ASN A O 1
ATOM 1491 N N . GLU A 1 188 ? 4.833 -1.962 -19.113 1.00 92.38 188 GLU A N 1
ATOM 1492 C CA . GLU A 1 188 ? 4.837 -0.541 -19.495 1.00 92.38 188 GLU A CA 1
ATOM 1493 C C . GLU A 1 188 ? 6.245 -0.030 -19.857 1.00 92.38 188 GLU A C 1
ATOM 1495 O O . GLU A 1 188 ? 6.406 0.689 -20.843 1.00 92.38 188 GLU A O 1
ATOM 1500 N N . LEU A 1 189 ? 7.274 -0.406 -19.087 1.00 90.94 189 LEU A N 1
ATOM 1501 C CA . LEU A 1 189 ? 8.649 0.087 -19.266 1.00 90.94 189 LEU A CA 1
ATOM 1502 C C . LEU A 1 189 ? 9.568 -0.891 -20.013 1.00 90.94 189 LEU A C 1
ATOM 1504 O O . LEU A 1 189 ? 10.730 -0.570 -20.269 1.00 90.94 189 LEU A O 1
ATOM 1508 N N . GLY A 1 190 ? 9.081 -2.087 -20.356 1.00 89.94 190 GLY A N 1
ATOM 1509 C CA . GLY A 1 190 ? 9.878 -3.113 -21.032 1.00 89.94 190 GLY A CA 1
ATOM 1510 C C . GLY A 1 190 ? 11.069 -3.610 -20.201 1.00 89.94 190 GLY A C 1
ATOM 1511 O O . GLY A 1 190 ? 12.086 -4.018 -20.765 1.00 89.94 190 GLY A O 1
ATOM 1512 N N . ALA A 1 191 ? 10.958 -3.560 -18.872 1.00 90.88 191 ALA A N 1
ATOM 1513 C CA . ALA A 1 191 ? 11.967 -4.013 -17.915 1.00 90.88 191 ALA A CA 1
ATOM 1514 C C . ALA A 1 191 ? 11.530 -5.323 -17.243 1.00 90.88 191 ALA A C 1
ATOM 1516 O O . ALA A 1 191 ? 10.340 -5.603 -17.134 1.00 90.88 191 ALA A O 1
ATOM 1517 N N . ASP A 1 192 ? 12.480 -6.134 -16.789 1.00 92.94 192 ASP A N 1
ATOM 1518 C CA . ASP A 1 192 ? 12.193 -7.339 -16.006 1.00 92.94 192 ASP A CA 1
ATOM 1519 C C . ASP A 1 192 ? 12.147 -6.965 -14.516 1.00 92.94 192 ASP A C 1
ATOM 1521 O O . ASP A 1 192 ? 13.180 -6.657 -13.917 1.00 92.94 192 ASP A O 1
ATOM 1525 N N . VAL A 1 193 ? 10.938 -6.897 -13.948 1.00 95.38 193 VAL A N 1
ATOM 1526 C CA . VAL A 1 193 ? 10.699 -6.478 -12.559 1.00 95.38 193 VAL A CA 1
ATOM 1527 C C . VAL A 1 193 ? 10.417 -7.706 -11.706 1.00 95.38 193 VAL A C 1
ATOM 1529 O O . VAL A 1 193 ? 9.361 -8.327 -11.817 1.00 95.38 193 VAL A O 1
ATOM 1532 N N . ILE A 1 194 ? 11.342 -8.017 -10.803 1.00 95.00 194 ILE A N 1
ATOM 1533 C CA . ILE A 1 194 ? 11.232 -9.134 -9.869 1.00 95.00 194 ILE A CA 1
ATOM 1534 C C . ILE A 1 194 ? 10.886 -8.566 -8.494 1.00 95.00 194 ILE A C 1
ATOM 1536 O O . ILE A 1 194 ? 11.714 -7.928 -7.843 1.00 95.00 194 ILE A O 1
ATOM 1540 N N . LEU A 1 195 ? 9.651 -8.800 -8.051 1.00 96.88 195 LEU A N 1
ATOM 1541 C CA . LEU A 1 195 ? 9.196 -8.458 -6.707 1.00 96.88 195 LEU A CA 1
ATOM 1542 C C . LEU A 1 195 ? 9.265 -9.692 -5.805 1.00 96.88 195 LEU A C 1
ATOM 1544 O O . LEU A 1 195 ? 8.645 -10.714 -6.093 1.00 96.88 195 LEU A O 1
ATOM 1548 N N . GLY A 1 196 ? 9.976 -9.569 -4.691 1.00 96.06 196 GLY A N 1
ATOM 1549 C CA . GLY A 1 196 ? 10.041 -10.573 -3.638 1.00 96.06 196 GLY A CA 1
ATOM 1550 C C . GLY A 1 196 ? 9.670 -9.992 -2.280 1.00 96.06 196 GLY A C 1
ATOM 1551 O O . GLY A 1 196 ? 9.767 -8.790 -2.038 1.00 96.06 196 GLY A O 1
ATOM 1552 N N . GLY A 1 197 ? 9.271 -10.864 -1.366 1.00 94.56 197 GLY A N 1
ATOM 1553 C CA . GLY A 1 197 ? 9.100 -10.523 0.038 1.00 94.56 197 GLY A CA 1
ATOM 1554 C C . GLY A 1 197 ? 9.221 -11.759 0.909 1.00 94.56 197 GLY A C 1
ATOM 1555 O O . GLY A 1 197 ? 9.335 -12.875 0.404 1.00 94.56 197 GLY A O 1
ATOM 1556 N N . THR A 1 198 ? 9.186 -11.569 2.224 1.00 94.88 198 THR A N 1
ATOM 1557 C CA . THR A 1 198 ? 9.285 -12.687 3.178 1.00 94.88 198 THR A CA 1
ATOM 1558 C C . THR A 1 198 ? 8.088 -13.637 3.106 1.00 94.88 198 THR A C 1
ATOM 1560 O O . THR A 1 198 ? 8.234 -14.835 3.321 1.00 94.88 198 THR A O 1
ATOM 1563 N N . SER A 1 199 ? 6.897 -13.113 2.813 1.00 95.00 199 SER A N 1
ATOM 1564 C CA . SER A 1 199 ? 5.662 -13.884 2.647 1.00 95.00 199 SER A CA 1
ATOM 1565 C C . SER A 1 199 ? 4.671 -13.143 1.745 1.00 95.00 199 SER A C 1
ATOM 1567 O O . SER A 1 199 ? 4.798 -11.935 1.539 1.00 95.00 199 SER A O 1
ATOM 1569 N N . ILE A 1 200 ? 3.680 -13.856 1.206 1.00 95.88 200 ILE A N 1
ATOM 1570 C CA . ILE A 1 200 ? 2.569 -13.249 0.464 1.00 95.88 200 ILE A CA 1
ATOM 1571 C C . ILE A 1 200 ? 1.436 -12.968 1.449 1.00 95.88 200 ILE A C 1
ATOM 1573 O O . ILE A 1 200 ? 0.916 -13.880 2.091 1.00 95.88 200 ILE A O 1
ATOM 1577 N N . LEU A 1 201 ? 1.070 -11.696 1.564 1.00 94.94 201 LEU A N 1
ATOM 1578 C CA . LEU A 1 201 ? 0.133 -11.185 2.548 1.00 94.94 201 LEU A CA 1
ATOM 1579 C C . LEU A 1 201 ? -1.246 -10.934 1.944 1.00 94.94 201 LEU A C 1
ATOM 1581 O O . LEU A 1 201 ? -1.420 -10.251 0.930 1.00 94.94 201 LEU A O 1
ATOM 1585 N N . THR A 1 202 ? -2.252 -11.403 2.669 1.00 94.56 202 THR A N 1
ATOM 1586 C CA . THR A 1 202 ? -3.652 -11.022 2.500 1.00 94.56 202 THR A CA 1
ATOM 1587 C C . THR A 1 202 ? -4.094 -10.132 3.663 1.00 94.56 202 THR A C 1
ATOM 1589 O O . THR A 1 202 ? -3.552 -10.230 4.768 1.00 94.56 202 THR A O 1
ATOM 1592 N N . PRO A 1 203 ? -5.104 -9.265 3.481 1.00 92.81 203 PRO A N 1
ATOM 1593 C CA . PRO A 1 203 ? -5.540 -8.387 4.561 1.00 92.81 203 PRO A CA 1
ATOM 1594 C C . PRO A 1 203 ? -5.945 -9.104 5.866 1.00 92.81 203 PRO A C 1
ATOM 1596 O O . PRO A 1 203 ? -5.571 -8.611 6.929 1.00 92.81 203 PRO A O 1
ATOM 1599 N N . PRO A 1 204 ? -6.630 -10.270 5.847 1.00 92.25 204 PRO A N 1
ATOM 1600 C CA . PRO A 1 204 ? -6.900 -11.021 7.075 1.00 92.25 204 PRO A CA 1
ATOM 1601 C C . PRO A 1 204 ? -5.625 -11.516 7.773 1.00 92.25 204 PRO A C 1
ATOM 1603 O O . PRO A 1 204 ? -5.546 -11.478 9.000 1.00 92.25 204 PRO A O 1
ATOM 1606 N N . GLN A 1 205 ? -4.605 -11.938 7.012 1.00 92.31 205 GLN A N 1
ATOM 1607 C CA . GLN A 1 205 ? -3.313 -12.345 7.576 1.00 92.31 205 GLN A CA 1
ATOM 1608 C C . GLN A 1 205 ? -2.606 -11.170 8.250 1.00 92.31 205 GLN A C 1
ATOM 1610 O O . GLN A 1 205 ? -2.089 -11.339 9.349 1.00 92.31 205 GLN A O 1
ATOM 1615 N N . ILE A 1 206 ? -2.647 -9.975 7.654 1.00 90.38 206 ILE A N 1
ATOM 1616 C CA . ILE A 1 206 ? -2.079 -8.764 8.265 1.00 90.38 206 ILE A CA 1
ATOM 1617 C C . ILE A 1 206 ? -2.760 -8.475 9.607 1.00 90.38 206 ILE A C 1
ATOM 1619 O O . ILE A 1 206 ? -2.080 -8.294 10.613 1.00 90.38 206 ILE A O 1
ATOM 1623 N N . ILE A 1 207 ? -4.096 -8.498 9.655 1.00 91.12 207 ILE A N 1
ATOM 1624 C CA . ILE A 1 207 ? -4.841 -8.287 10.906 1.00 91.12 207 ILE A CA 1
ATOM 1625 C C . ILE A 1 207 ? -4.496 -9.352 11.950 1.00 91.12 207 ILE A C 1
ATOM 1627 O O . ILE A 1 207 ? -4.310 -9.028 13.123 1.00 91.12 207 ILE A O 1
ATOM 1631 N N . ARG A 1 208 ? -4.365 -10.616 11.539 1.00 90.94 208 ARG A N 1
ATOM 1632 C CA . ARG A 1 208 ? -3.949 -11.702 12.430 1.00 90.94 208 ARG A CA 1
ATOM 1633 C C . ARG A 1 208 ? -2.542 -11.477 12.986 1.00 90.94 208 ARG A C 1
ATOM 1635 O O . ARG A 1 208 ? -2.359 -11.612 14.190 1.00 90.94 208 ARG A O 1
ATOM 1642 N N . ILE A 1 209 ? -1.579 -11.095 12.148 1.00 89.31 209 ILE A N 1
ATOM 1643 C CA . ILE A 1 209 ? -0.203 -10.790 12.569 1.00 89.31 209 ILE A CA 1
ATOM 1644 C C . ILE A 1 209 ? -0.194 -9.627 13.568 1.00 89.31 209 ILE A C 1
ATOM 1646 O O . ILE A 1 209 ? 0.477 -9.707 14.596 1.00 89.31 209 ILE A O 1
ATOM 1650 N N . LEU A 1 210 ? -0.978 -8.574 13.318 1.00 87.44 210 LEU A N 1
ATOM 1651 C CA . LEU A 1 210 ? -1.083 -7.427 14.224 1.00 87.44 210 LEU A CA 1
ATOM 1652 C C . LEU A 1 210 ? -1.657 -7.817 15.596 1.00 87.44 210 LEU A C 1
ATOM 1654 O O . LEU A 1 210 ? -1.099 -7.394 16.612 1.00 87.44 210 LEU A O 1
ATOM 1658 N N . LYS A 1 211 ? -2.702 -8.660 15.611 1.00 88.75 211 LYS A N 1
ATOM 1659 C CA . LYS A 1 211 ? -3.327 -9.212 16.828 1.00 88.75 211 LYS A CA 1
ATOM 1660 C C . LYS A 1 211 ? -2.383 -10.131 17.615 1.00 88.75 211 LYS A C 1
ATOM 1662 O O . LYS A 1 211 ? -2.414 -10.127 18.836 1.00 88.75 211 LYS A O 1
ATOM 1667 N N . GLN A 1 212 ? -1.579 -10.942 16.926 1.00 84.44 212 GLN A N 1
ATOM 1668 C CA . GLN A 1 212 ? -0.734 -11.972 17.552 1.00 84.44 212 GLN A CA 1
ATOM 1669 C C . GLN A 1 212 ? 0.642 -11.474 17.984 1.00 84.44 212 GLN A C 1
ATOM 1671 O O . GLN A 1 212 ? 1.274 -12.076 18.847 1.00 84.44 212 GLN A O 1
ATOM 1676 N N . SER A 1 213 ? 1.149 -10.421 17.350 1.00 70.88 213 SER A N 1
ATOM 1677 C CA . SER A 1 213 ? 2.500 -9.959 17.628 1.00 70.88 213 SER A CA 1
ATOM 1678 C C . SER A 1 213 ? 2.623 -9.431 19.077 1.00 70.88 213 SER A C 1
ATOM 1680 O O . SER A 1 213 ? 1.712 -8.759 19.560 1.00 70.88 213 SER A O 1
ATOM 1682 N N . PRO A 1 214 ? 3.758 -9.636 19.759 1.00 60.75 214 PRO A N 1
ATOM 1683 C CA . PRO A 1 214 ? 4.097 -8.957 21.002 1.00 60.75 214 PRO A CA 1
ATOM 1684 C C . PRO A 1 214 ? 5.061 -7.788 20.727 1.00 60.75 214 PRO A C 1
ATOM 1686 O O . PRO A 1 214 ? 6.192 -7.789 21.197 1.00 60.75 214 PRO A O 1
ATOM 1689 N N . PHE A 1 215 ? 4.678 -6.791 19.922 1.00 58.03 215 PHE A N 1
ATOM 1690 C CA . PHE A 1 215 ? 5.475 -5.556 19.867 1.00 58.03 215 PHE A CA 1
ATOM 1691 C C . PHE A 1 215 ? 5.222 -4.759 21.149 1.00 58.03 215 PHE A C 1
ATOM 1693 O O . PHE A 1 215 ? 4.211 -4.066 21.250 1.00 58.03 215 PHE A O 1
ATOM 1700 N N . SER A 1 216 ? 6.123 -4.888 22.122 1.00 45.91 216 SER A N 1
ATOM 1701 C CA . SER A 1 216 ? 6.320 -3.862 23.145 1.00 45.91 216 SER A CA 1
ATOM 1702 C C . SER A 1 216 ? 7.067 -2.713 22.480 1.00 45.91 216 SER A C 1
ATOM 1704 O O . SER A 1 216 ? 8.095 -2.951 21.846 1.00 45.91 216 SER A O 1
ATOM 1706 N N . ALA A 1 217 ? 6.552 -1.488 22.589 1.00 44.03 217 ALA A N 1
ATOM 1707 C CA . ALA A 1 217 ? 7.380 -0.315 22.336 1.00 44.03 217 ALA A CA 1
ATOM 1708 C C . ALA A 1 217 ? 8.541 -0.375 23.343 1.00 44.03 217 ALA A C 1
ATOM 1710 O O . ALA A 1 217 ? 8.290 -0.514 24.543 1.00 44.03 217 ALA A O 1
ATOM 1711 N N . ALA A 1 218 ? 9.771 -0.424 22.836 1.00 34.09 218 ALA A N 1
ATOM 1712 C CA . ALA A 1 218 ? 10.975 -0.271 23.643 1.00 34.09 218 ALA A CA 1
ATOM 1713 C C . ALA A 1 218 ? 11.205 1.215 23.931 1.00 34.09 218 ALA A C 1
ATOM 1715 O O . ALA A 1 218 ? 10.875 2.029 23.036 1.00 34.09 218 ALA A O 1
#

Solvent-accessible surface area (backbone atoms only — not comparable to full-atom values): 14059 Å² total; per-residue (Å²): 107,69,66,61,50,52,51,49,52,52,47,61,51,41,43,39,49,73,52,73,69,58,52,50,51,52,47,61,74,64,66,59,54,71,70,55,49,54,34,50,54,50,56,59,68,66,45,77,63,49,85,87,62,69,78,82,68,85,57,90,48,78,39,51,67,52,63,85,42,57,64,63,41,51,54,53,51,54,53,36,69,71,37,94,41,90,93,59,39,81,73,62,67,65,44,61,52,54,52,26,54,76,70,68,69,51,60,52,90,84,58,64,69,96,61,76,73,74,75,71,81,72,89,67,91,70,83,89,83,83,90,85,90,79,95,70,96,67,91,73,86,73,84,72,80,76,68,82,80,86,72,96,69,95,77,79,98,64,91,80,72,86,50,59,76,45,80,47,76,38,85,91,29,39,38,68,70,52,56,51,35,36,55,51,49,19,69,75,69,58,30,46,52,46,78,47,44,78,42,86,47,48,74,70,55,51,54,49,50,57,60,69,53,85,82,70,83,128

Organism: NCBI:txid943120

Nearest PDB structures (foldseek):
  4jeh-assembly1_A  TM=7.957E-01  e=9.660E-06  Rattus norvegicus
  3puj-assembly2_B  TM=7.587E-01  e=1.025E-05  Rattus norvegicus
  2xhe-assembly1_A  TM=7.479E-01  e=1.420E-04  Monosiga brevicollis
  5bv1-assembly1_A  TM=7.417E-01  e=1.365E-01  Thermochaetoides thermophila DSM 1495
  4u1x-assembly1_A  TM=5.252E-01  e=3.047E+00  Rattus norvegicus

Radius of gyration: 24.17 Å; Cα contacts (8 Å, |Δi|>4): 149; chains: 1; bounding box: 67×45×62 Å

Mean predicted aligned error: 13.19 Å

Sequence (218 aa):
VDDKLRLLLLYFTQMTGLSPSDRTKLMEAAQLSLTSEETVQKFLSLQLHQENVDTEAGTSRLAHRLERDKDRRKFFKRRAKNAAYELSRFEPFVKTLMERALLGDLHGGNYPFVEETRPGPKSQSRLASATEQTIGRATEWAWSSAGNQCSTTSSPVSSERPRKKFILFVLGGITHAEMRCAYEVSNELGADVILGGTSILTPPQIIRILKQSPFSAA